Protein AF-A0ABD1Z1P7-F1 (afdb_monomer)

Structure (mmCIF, N/CA/C/O backbone):
data_AF-A0ABD1Z1P7-F1
#
_entry.id   AF-A0ABD1Z1P7-F1
#
loop_
_atom_site.group_PDB
_atom_site.id
_atom_site.type_symbol
_atom_site.label_atom_id
_atom_site.label_alt_id
_atom_site.label_comp_id
_atom_site.label_asym_id
_atom_site.label_entity_id
_atom_site.label_seq_id
_atom_site.pdbx_PDB_ins_code
_atom_site.Cartn_x
_atom_site.Cartn_y
_atom_site.Cartn_z
_atom_site.occupancy
_atom_site.B_iso_or_equiv
_atom_site.auth_seq_id
_atom_site.auth_comp_id
_atom_site.auth_asym_id
_atom_site.auth_atom_id
_atom_site.pdbx_PDB_model_num
ATOM 1 N N . MET A 1 1 ? -37.392 -36.586 5.592 1.00 34.38 1 MET A N 1
ATOM 2 C CA . MET A 1 1 ? -36.082 -36.485 4.920 1.00 34.38 1 MET A CA 1
ATOM 3 C C . MET A 1 1 ? -35.236 -35.581 5.791 1.00 34.38 1 MET A C 1
ATOM 5 O O . MET A 1 1 ? -35.333 -34.369 5.685 1.00 34.38 1 MET A O 1
ATOM 9 N N . GLU A 1 2 ? -34.549 -36.188 6.752 1.00 28.53 2 GLU A N 1
ATOM 10 C CA . GLU A 1 2 ? -33.635 -35.514 7.675 1.00 28.53 2 GLU A CA 1
ATOM 11 C C . GLU A 1 2 ? -32.259 -35.456 7.009 1.00 28.53 2 GLU A C 1
ATOM 13 O O . GLU A 1 2 ? -31.746 -36.479 6.557 1.00 28.53 2 GLU A O 1
ATOM 18 N N . GLY A 1 3 ? -31.704 -34.253 6.879 1.00 27.84 3 GLY A N 1
ATOM 19 C CA . GLY A 1 3 ? -30.375 -34.019 6.327 1.00 27.84 3 GLY A CA 1
ATOM 20 C C . GLY A 1 3 ? -29.449 -33.522 7.423 1.00 27.84 3 GLY A C 1
ATOM 21 O O . GLY A 1 3 ? -29.435 -32.337 7.735 1.00 27.84 3 GLY A O 1
ATOM 22 N N . THR A 1 4 ? -28.692 -34.439 8.012 1.00 28.31 4 THR A N 1
ATOM 23 C CA . THR A 1 4 ? -27.637 -34.153 8.984 1.00 28.31 4 THR A CA 1
ATOM 24 C C . THR A 1 4 ? -26.417 -33.609 8.240 1.00 28.31 4 THR A C 1
ATOM 26 O O . THR A 1 4 ? -25.745 -34.350 7.525 1.00 28.31 4 THR A O 1
ATOM 29 N N . VAL A 1 5 ? -26.111 -32.322 8.402 1.00 31.20 5 VAL A N 1
ATOM 30 C CA . VAL A 1 5 ? -24.827 -31.732 7.994 1.00 31.20 5 VAL A CA 1
ATOM 31 C C . VAL A 1 5 ? -24.231 -31.062 9.222 1.00 31.20 5 VAL A C 1
ATOM 33 O O . VAL A 1 5 ? -24.786 -30.098 9.732 1.00 31.20 5 VAL A O 1
ATOM 36 N N . GLY A 1 6 ? -23.114 -31.594 9.715 1.00 32.94 6 GLY A N 1
ATOM 37 C CA . GLY A 1 6 ? -22.366 -30.964 10.798 1.00 32.94 6 GLY A CA 1
ATOM 38 C C . GLY A 1 6 ? -21.628 -31.965 11.669 1.00 32.94 6 GLY A C 1
ATOM 39 O O . GLY A 1 6 ? -22.157 -32.389 12.687 1.00 32.94 6 GLY A O 1
ATOM 40 N N . THR A 1 7 ? -20.414 -32.349 11.264 1.00 30.72 7 THR A N 1
ATOM 41 C CA . THR A 1 7 ? -19.289 -32.678 12.169 1.00 30.72 7 THR A CA 1
ATOM 42 C C . THR A 1 7 ? -18.072 -33.095 11.349 1.00 30.72 7 THR A C 1
ATOM 44 O O . THR A 1 7 ? -17.829 -34.270 11.083 1.00 30.72 7 THR A O 1
ATOM 47 N N . LYS A 1 8 ? -17.267 -32.114 10.938 1.00 31.41 8 LYS A N 1
ATOM 48 C CA . LYS A 1 8 ? -15.864 -32.353 10.588 1.00 31.41 8 LYS A CA 1
ATOM 49 C C . LYS A 1 8 ? -15.100 -31.038 10.660 1.00 31.41 8 LYS A C 1
ATOM 51 O O . LYS A 1 8 ? -15.053 -30.321 9.679 1.00 31.41 8 LYS A O 1
ATOM 56 N N . CYS A 1 9 ? -14.586 -30.724 11.848 1.00 27.42 9 CYS A N 1
ATOM 57 C CA . CYS A 1 9 ? -13.416 -29.865 12.073 1.00 27.42 9 CYS A CA 1
ATOM 58 C C . CYS A 1 9 ? -13.122 -29.801 13.580 1.00 27.42 9 CYS A C 1
ATOM 60 O O . CYS A 1 9 ? -13.353 -28.793 14.232 1.00 27.42 9 CYS A O 1
ATOM 62 N N . ILE A 1 10 ? -12.629 -3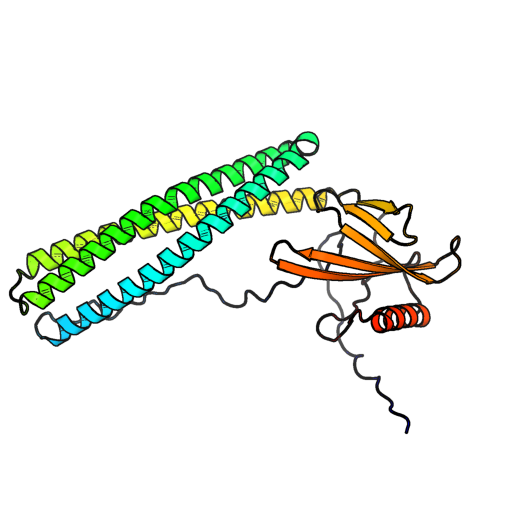0.905 14.151 1.00 31.58 10 ILE A N 1
ATOM 63 C CA . ILE A 1 10 ? -11.878 -30.878 15.414 1.00 31.58 10 ILE A CA 1
ATOM 64 C C . ILE A 1 10 ? -10.710 -31.845 15.250 1.00 31.58 10 ILE A C 1
ATOM 66 O O . ILE A 1 10 ? -10.850 -33.040 15.484 1.00 31.58 10 ILE A O 1
ATOM 70 N N . SER A 1 11 ? -9.565 -31.327 14.816 1.00 26.39 11 SER A N 1
ATOM 71 C CA . SER A 1 11 ? -8.255 -31.839 15.221 1.00 26.39 11 SER A CA 1
ATOM 72 C C . SER A 1 11 ? -7.160 -30.939 14.663 1.00 26.39 11 SER A C 1
ATOM 74 O O . SER A 1 11 ? -7.136 -30.705 13.460 1.00 26.39 11 SER A O 1
ATOM 76 N N . GLN A 1 12 ? -6.213 -30.595 15.538 1.00 26.89 12 GLN A N 1
ATOM 77 C CA . GLN A 1 12 ? -4.923 -29.935 15.295 1.00 26.89 12 GLN A CA 1
ATOM 78 C C . GLN A 1 12 ? -4.934 -28.405 15.408 1.00 26.89 12 GLN A C 1
ATOM 80 O O . GLN A 1 12 ? -5.363 -27.704 14.505 1.00 26.89 12 GLN A O 1
ATOM 85 N N . ILE A 1 13 ? -4.396 -27.893 16.522 1.00 28.52 13 ILE A N 1
ATOM 86 C CA . ILE A 1 13 ? -3.081 -27.224 16.587 1.00 28.52 13 ILE A CA 1
ATOM 87 C C . ILE A 1 13 ? -2.746 -26.973 18.070 1.00 28.52 13 ILE A C 1
ATOM 89 O O . ILE A 1 13 ? -3.550 -26.428 18.822 1.00 28.52 13 ILE A O 1
ATOM 93 N N . GLY A 1 14 ? -1.558 -27.416 18.492 1.00 26.42 14 GLY A N 1
ATOM 94 C CA . GLY A 1 14 ? -0.987 -27.193 19.819 1.00 26.42 14 GLY A CA 1
ATOM 95 C C . GLY A 1 14 ? 0.329 -26.405 19.750 1.00 26.42 14 GLY A C 1
ATOM 96 O O . GLY A 1 14 ? 1.186 -26.719 18.934 1.00 26.42 14 GLY A O 1
ATOM 97 N N . GLN A 1 15 ? 0.421 -25.397 20.626 1.00 26.44 15 GLN A N 1
ATOM 98 C CA . GLN A 1 15 ? 1.566 -24.793 21.347 1.00 26.44 15 GLN A CA 1
ATOM 99 C C . GLN A 1 15 ? 2.970 -24.643 20.701 1.00 26.44 15 GLN A C 1
ATOM 101 O O . GLN A 1 15 ? 3.694 -25.626 20.562 1.00 26.44 15 GLN A O 1
ATOM 106 N N . ARG A 1 16 ? 3.450 -23.384 20.579 1.00 29.03 16 ARG A N 1
ATOM 107 C CA . ARG A 1 16 ? 4.568 -22.775 21.366 1.00 29.03 16 ARG A CA 1
ATOM 108 C C . ARG A 1 16 ? 4.766 -21.268 21.058 1.00 29.03 16 ARG A C 1
ATOM 110 O O . ARG A 1 16 ? 4.503 -20.842 19.941 1.00 29.03 16 ARG A O 1
ATOM 117 N N . ALA A 1 17 ? 5.188 -20.521 22.090 1.00 28.34 17 ALA A N 1
ATOM 118 C CA . ALA A 1 17 ? 5.423 -19.065 22.193 1.00 28.34 17 ALA A CA 1
ATOM 119 C C . ALA A 1 17 ? 6.755 -18.625 21.522 1.00 28.34 17 ALA A C 1
ATOM 121 O O . ALA A 1 17 ? 7.565 -19.496 21.212 1.00 28.34 17 ALA A O 1
ATOM 122 N N . ASP A 1 18 ? 6.978 -17.356 21.144 1.00 26.39 18 ASP A N 1
ATOM 123 C CA . ASP A 1 18 ? 7.294 -16.210 22.024 1.00 26.39 18 ASP A CA 1
ATOM 124 C C . ASP A 1 18 ? 6.921 -14.821 21.423 1.00 26.39 18 ASP A C 1
ATOM 126 O O . ASP A 1 18 ? 6.760 -14.680 20.214 1.00 26.39 18 ASP A O 1
ATOM 130 N N . GLU A 1 19 ? 6.891 -13.806 22.306 1.00 25.97 19 GLU A N 1
ATOM 131 C CA . GLU A 1 19 ? 6.896 -12.334 22.099 1.00 25.97 19 GLU A CA 1
ATOM 132 C C . GLU A 1 19 ? 5.568 -11.545 21.920 1.00 25.97 19 GLU A C 1
ATOM 134 O O . GLU A 1 19 ? 4.544 -12.025 21.452 1.00 25.97 19 GLU A O 1
ATOM 139 N N . TYR A 1 20 ? 5.598 -10.307 22.436 1.00 31.58 20 TYR A N 1
ATOM 140 C CA . TYR A 1 20 ? 4.498 -9.482 22.969 1.00 31.58 20 TYR A CA 1
ATOM 141 C C . TYR A 1 20 ? 3.646 -8.712 21.935 1.00 31.58 20 TYR A C 1
ATOM 143 O O . TYR A 1 20 ? 4.209 -8.119 21.017 1.00 31.58 20 TYR A O 1
ATOM 151 N N . SER A 1 21 ? 2.335 -8.533 22.195 1.00 23.86 21 SER A N 1
ATOM 152 C CA . SER A 1 21 ? 1.566 -7.265 22.041 1.00 23.86 21 SER A CA 1
ATOM 153 C C . SER A 1 21 ? 0.070 -7.443 22.356 1.00 23.86 21 SER A C 1
ATOM 155 O O . SER A 1 21 ? -0.494 -8.515 22.162 1.00 23.86 21 SER A O 1
ATOM 157 N N . ILE A 1 22 ? -0.600 -6.379 22.816 1.00 28.02 22 ILE A N 1
ATOM 158 C CA . ILE A 1 22 ? -2.071 -6.311 22.870 1.00 28.02 22 ILE A CA 1
ATOM 159 C C . ILE A 1 22 ? -2.581 -6.361 21.423 1.00 28.02 22 ILE A C 1
ATOM 161 O O . ILE A 1 22 ? -2.318 -5.445 20.643 1.00 28.02 22 ILE A O 1
ATOM 165 N N . HIS A 1 23 ? -3.269 -7.437 21.041 1.00 23.45 23 HIS A N 1
ATOM 166 C CA . HIS A 1 23 ? -3.759 -7.624 19.677 1.00 23.45 23 HIS A CA 1
ATOM 167 C C . HIS A 1 23 ? -5.257 -7.338 19.574 1.00 23.45 23 HIS A C 1
ATOM 169 O O . HIS A 1 23 ? -6.097 -8.121 20.011 1.00 23.45 23 HIS A O 1
ATOM 175 N N . TRP A 1 24 ? -5.578 -6.222 18.920 1.00 27.66 24 TRP A N 1
ATOM 176 C CA . TRP A 1 24 ? -6.797 -6.113 18.131 1.00 27.66 24 TRP A CA 1
ATOM 177 C C . TRP A 1 24 ? -6.643 -7.056 16.940 1.00 27.66 24 TRP A C 1
ATOM 179 O O . TRP A 1 24 ? -5.755 -6.858 16.112 1.00 27.66 24 TRP A O 1
ATOM 189 N N . MET A 1 25 ? -7.468 -8.098 16.861 1.00 21.52 25 MET A N 1
ATOM 190 C CA . MET A 1 25 ? -7.515 -8.946 15.675 1.00 21.52 25 MET A CA 1
ATOM 191 C C . MET A 1 25 ? -8.633 -8.422 14.773 1.00 21.52 25 MET A C 1
ATOM 193 O O . MET A 1 25 ? -9.812 -8.687 14.996 1.00 21.52 25 MET A O 1
ATOM 197 N N . SER A 1 26 ? -8.237 -7.607 13.797 1.00 27.70 26 SER A N 1
ATOM 198 C CA . SER A 1 26 ? -9.016 -7.326 12.593 1.00 27.70 26 SER A CA 1
ATOM 199 C C . SER A 1 26 ? -8.499 -8.264 11.511 1.00 27.70 26 SER A C 1
ATOM 201 O O . SER A 1 26 ? -7.302 -8.260 11.219 1.00 27.70 26 SER A O 1
ATOM 203 N N . MET A 1 27 ? -9.374 -9.089 10.941 1.00 20.73 27 MET A N 1
ATOM 204 C CA . MET A 1 27 ? -9.089 -9.766 9.681 1.00 20.73 27 MET A CA 1
ATOM 205 C C . MET A 1 27 ? -9.509 -8.817 8.567 1.00 20.73 27 MET A C 1
ATOM 207 O O . MET A 1 27 ? -10.692 -8.572 8.393 1.00 20.73 27 MET A O 1
ATOM 211 N N . SER A 1 28 ? -8.537 -8.297 7.824 1.00 26.12 28 SER A N 1
ATOM 212 C CA . SER A 1 28 ? -8.781 -7.607 6.559 1.00 26.12 28 SER A CA 1
ATOM 213 C C . SER A 1 28 ? -8.037 -8.373 5.468 1.00 26.12 28 SER A C 1
ATOM 215 O O . SER A 1 28 ? -6.855 -8.695 5.614 1.00 26.12 28 SER A O 1
ATOM 217 N N . PHE A 1 29 ? -8.730 -8.698 4.379 1.00 23.44 29 PHE A N 1
ATOM 218 C CA . PHE A 1 29 ? -8.153 -9.420 3.249 1.00 23.44 29 PHE A CA 1
ATOM 219 C C . PHE A 1 29 ? -7.233 -8.516 2.418 1.00 23.44 29 PHE A C 1
ATOM 221 O O . PHE A 1 29 ? -7.677 -7.566 1.774 1.00 23.44 29 PHE A O 1
ATOM 228 N N . THR A 1 30 ? -5.960 -8.889 2.309 1.00 27.61 30 THR A N 1
ATOM 229 C CA . THR A 1 30 ? -5.107 -8.538 1.167 1.00 27.61 30 THR A CA 1
ATOM 230 C C . THR A 1 30 ? -4.531 -9.814 0.559 1.00 27.61 30 THR A C 1
ATOM 232 O O . THR A 1 30 ? -4.019 -10.691 1.251 1.00 27.61 30 THR A O 1
ATOM 235 N N . ARG A 1 31 ? -4.669 -9.935 -0.769 1.00 26.67 31 ARG A N 1
ATOM 236 C CA . ARG A 1 31 ? -4.181 -11.064 -1.580 1.00 26.67 31 ARG A CA 1
ATOM 237 C C . ARG A 1 31 ? -2.697 -11.369 -1.306 1.00 26.67 31 ARG A C 1
ATOM 239 O O . ARG A 1 31 ? -1.927 -10.442 -1.058 1.00 26.67 31 ARG A O 1
ATOM 246 N N . PRO A 1 32 ? -2.256 -12.632 -1.448 1.00 26.41 32 PRO A N 1
ATOM 247 C CA . PRO A 1 32 ? -0.877 -13.014 -1.172 1.00 26.41 32 PRO A CA 1
ATOM 248 C C . PRO A 1 32 ? 0.100 -12.360 -2.162 1.00 26.41 32 PRO A C 1
ATOM 250 O O . PRO A 1 32 ? 0.113 -12.688 -3.350 1.00 26.41 32 PRO A O 1
ATOM 253 N N . LEU A 1 33 ? 0.989 -11.499 -1.653 1.00 31.36 33 LEU A N 1
ATOM 254 C CA . LEU A 1 33 ? 2.263 -11.164 -2.297 1.00 31.36 33 LEU A CA 1
ATOM 255 C C . LEU A 1 33 ? 3.222 -12.349 -2.132 1.00 31.36 33 LEU A C 1
ATOM 257 O O . LEU A 1 33 ? 4.150 -12.347 -1.330 1.00 31.36 33 LEU A O 1
ATOM 261 N N . GLY A 1 34 ? 2.937 -13.407 -2.883 1.00 32.44 34 GLY A N 1
ATOM 262 C CA . GLY A 1 34 ? 3.733 -14.622 -2.953 1.00 32.44 34 GLY A CA 1
ATOM 263 C C . GLY A 1 34 ? 4.394 -14.764 -4.315 1.00 32.44 34 GLY A C 1
ATOM 264 O O . GLY A 1 34 ? 4.029 -15.658 -5.068 1.00 32.44 34 GLY A O 1
ATOM 265 N N . LYS A 1 35 ? 5.344 -13.879 -4.634 1.00 29.72 35 LYS A N 1
ATOM 266 C CA . LYS A 1 35 ? 6.454 -14.096 -5.578 1.00 29.72 35 LYS A CA 1
ATOM 267 C C . LYS A 1 35 ? 7.428 -12.927 -5.434 1.00 29.72 35 LYS A C 1
ATOM 269 O O . LYS A 1 35 ? 7.009 -11.779 -5.370 1.00 29.72 35 LYS A O 1
ATOM 274 N N . LYS A 1 36 ? 8.728 -13.225 -5.367 1.00 33.09 36 LYS A N 1
ATOM 275 C CA . LYS A 1 36 ? 9.794 -12.225 -5.495 1.00 33.09 36 LYS A CA 1
ATOM 276 C C . LYS A 1 36 ? 9.745 -11.644 -6.912 1.00 33.09 36 LYS A C 1
ATOM 278 O O . LYS A 1 36 ? 10.446 -12.123 -7.796 1.00 33.09 36 LYS A O 1
ATOM 283 N N . GLU A 1 37 ? 8.892 -10.656 -7.138 1.00 36.47 37 GLU A N 1
ATOM 284 C CA . GLU A 1 37 ? 9.023 -9.739 -8.266 1.00 36.47 37 GLU A CA 1
ATOM 285 C C . GLU A 1 37 ? 9.964 -8.622 -7.825 1.00 36.47 37 GLU A C 1
ATOM 287 O O . GLU A 1 37 ? 9.695 -7.905 -6.865 1.00 36.47 37 GLU A O 1
ATOM 292 N N . GLY A 1 38 ? 11.128 -8.544 -8.463 1.00 30.11 38 GLY A N 1
ATOM 293 C CA . GLY A 1 38 ? 12.147 -7.555 -8.113 1.00 30.11 38 GLY A CA 1
ATOM 294 C C . GLY A 1 38 ? 13.514 -7.815 -8.733 1.00 30.11 38 GLY A C 1
ATOM 295 O O . GLY A 1 38 ? 14.287 -6.882 -8.895 1.00 30.11 38 GLY A O 1
ATOM 296 N N . GLU A 1 39 ? 13.807 -9.040 -9.174 1.00 26.38 39 GLU A N 1
ATOM 297 C CA . GLU A 1 39 ? 14.919 -9.267 -10.099 1.00 26.38 39 GLU A CA 1
ATOM 298 C C . GLU A 1 39 ? 14.373 -9.407 -11.518 1.00 26.38 39 GLU A C 1
ATOM 300 O O . GLU A 1 39 ? 13.996 -10.493 -11.958 1.00 26.38 39 GLU A O 1
ATOM 305 N N . ILE A 1 40 ? 14.390 -8.308 -12.276 1.00 28.84 40 ILE A N 1
ATOM 306 C CA . ILE A 1 40 ? 14.497 -8.427 -13.729 1.00 28.84 40 ILE A CA 1
ATOM 307 C C . ILE A 1 40 ? 15.928 -8.900 -14.001 1.00 28.84 40 ILE A C 1
ATOM 309 O O . ILE A 1 40 ? 16.837 -8.100 -14.222 1.00 28.84 40 ILE A O 1
ATOM 313 N N . LYS A 1 41 ? 16.155 -10.216 -13.967 1.00 26.88 41 LYS A N 1
ATOM 314 C CA . LYS A 1 41 ? 17.363 -10.792 -14.559 1.00 26.88 41 LYS A CA 1
ATOM 315 C C . LYS A 1 41 ? 17.244 -10.675 -16.070 1.00 26.88 41 LYS A C 1
ATOM 317 O O . LYS A 1 41 ? 16.748 -11.572 -16.745 1.00 26.88 41 LYS A O 1
ATOM 322 N N . VAL A 1 42 ? 17.721 -9.556 -16.604 1.00 31.28 42 VAL A N 1
ATOM 323 C CA . VAL A 1 42 ? 18.099 -9.473 -18.013 1.00 31.28 42 VAL A CA 1
ATOM 324 C C . VAL A 1 42 ? 19.410 -10.251 -18.162 1.00 31.28 42 VAL A C 1
ATOM 326 O O . VAL A 1 42 ? 20.492 -9.672 -18.203 1.00 31.28 42 VAL A O 1
ATOM 329 N N . GLU A 1 43 ? 19.345 -11.584 -18.193 1.00 29.16 43 GLU A N 1
ATOM 330 C CA . GLU A 1 43 ? 20.478 -12.383 -18.668 1.00 29.16 43 GLU A CA 1
ATOM 331 C C . GLU A 1 43 ? 20.573 -12.226 -20.188 1.00 29.16 43 GLU A C 1
ATOM 333 O O . GLU A 1 43 ? 20.110 -13.059 -20.959 1.00 29.16 43 GLU A O 1
ATOM 338 N N . ASN A 1 44 ? 21.188 -11.132 -20.637 1.00 35.50 44 ASN A N 1
ATOM 339 C CA . ASN A 1 44 ? 21.562 -10.951 -22.035 1.00 35.50 44 ASN A CA 1
ATOM 340 C C . ASN A 1 44 ? 22.911 -11.648 -22.296 1.00 35.50 44 ASN A C 1
ATOM 342 O O . ASN A 1 44 ? 23.921 -10.999 -22.566 1.00 35.50 44 ASN A O 1
ATOM 346 N N . ARG A 1 45 ? 22.962 -12.979 -22.125 1.00 31.86 45 ARG A N 1
ATOM 347 C CA . ARG A 1 45 ? 24.189 -13.769 -22.367 1.00 31.86 45 ARG A CA 1
ATOM 348 C C . ARG A 1 45 ? 24.516 -13.942 -23.853 1.00 31.86 45 ARG A C 1
ATOM 350 O O . ARG A 1 45 ? 25.665 -14.232 -24.177 1.00 31.86 45 ARG A O 1
ATOM 357 N N . ASP A 1 46 ? 23.563 -13.693 -24.747 1.00 39.41 46 ASP A N 1
ATOM 358 C CA . ASP A 1 46 ? 23.737 -13.953 -26.181 1.00 39.41 46 ASP A CA 1
ATOM 359 C C . ASP A 1 46 ? 24.315 -12.765 -26.966 1.00 39.41 46 ASP A C 1
ATO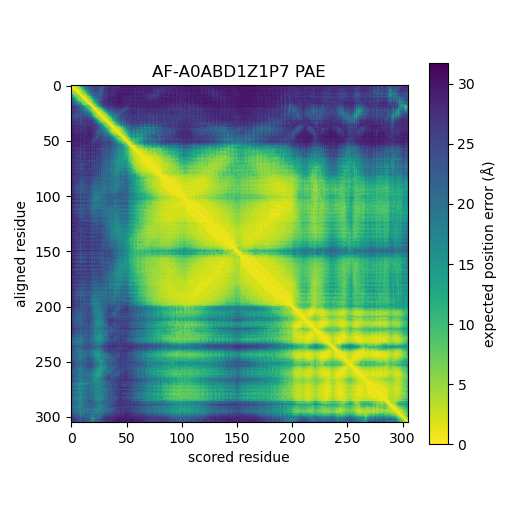M 361 O O . ASP A 1 46 ? 24.658 -12.897 -28.141 1.00 39.41 46 ASP A O 1
ATOM 365 N N . PHE A 1 47 ? 24.493 -11.602 -26.329 1.00 41.44 47 PHE A N 1
ATOM 366 C CA . PHE A 1 47 ? 24.906 -10.384 -27.033 1.00 41.44 47 PHE A CA 1
ATOM 367 C C . PHE A 1 47 ? 26.392 -10.346 -27.435 1.00 41.44 47 PHE A C 1
ATOM 369 O O . PHE A 1 47 ? 26.775 -9.540 -28.279 1.00 41.44 47 PHE A O 1
ATOM 376 N N . LEU A 1 48 ? 27.248 -11.197 -26.856 1.00 41.53 48 LEU A N 1
ATOM 377 C CA . LEU A 1 48 ? 28.708 -11.053 -26.985 1.00 41.53 48 LEU A CA 1
ATOM 378 C C . LEU A 1 48 ? 29.408 -12.099 -27.868 1.00 41.53 48 LEU A C 1
ATOM 380 O O . LEU A 1 48 ? 30.622 -12.009 -28.039 1.00 41.53 48 LEU A O 1
ATOM 384 N N . SER A 1 49 ? 28.696 -13.060 -28.472 1.00 40.84 49 SER A N 1
ATOM 385 C CA . SER A 1 49 ? 29.331 -14.106 -29.302 1.00 40.84 49 SER A CA 1
ATOM 386 C C . SER A 1 49 ? 28.970 -14.079 -30.795 1.00 40.84 49 SER A C 1
ATOM 388 O O . SER A 1 49 ? 29.581 -14.805 -31.585 1.00 40.84 49 SER A O 1
ATOM 390 N N . ALA A 1 50 ? 28.045 -13.217 -31.231 1.00 38.59 50 ALA A N 1
ATOM 391 C CA . ALA A 1 50 ? 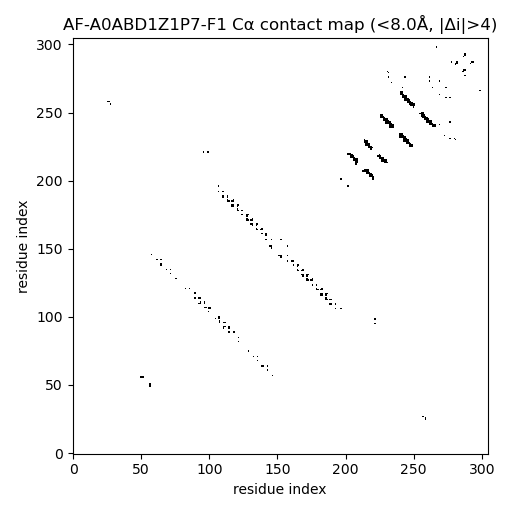27.687 -13.108 -32.643 1.00 38.59 50 ALA A CA 1
ATOM 392 C C . ALA A 1 50 ? 28.796 -12.391 -33.438 1.00 38.59 50 ALA A C 1
ATOM 394 O O . ALA A 1 50 ? 28.886 -11.163 -33.461 1.00 38.59 50 ALA A O 1
ATOM 395 N N . ARG A 1 51 ? 29.649 -13.170 -34.118 1.00 38.09 51 ARG A N 1
ATOM 396 C CA . ARG A 1 51 ? 30.602 -12.659 -35.116 1.00 38.09 51 ARG A CA 1
ATOM 397 C C . ARG A 1 51 ? 29.867 -11.784 -36.139 1.00 38.09 51 ARG A C 1
ATOM 399 O O . ARG A 1 51 ? 29.021 -12.260 -36.894 1.00 38.09 51 ARG A O 1
ATOM 406 N N . VAL A 1 52 ? 30.237 -10.507 -36.161 1.00 44.25 52 VAL A N 1
ATOM 407 C CA . VAL A 1 52 ? 29.790 -9.474 -37.102 1.00 44.25 52 VAL A CA 1
ATOM 408 C C . VAL A 1 52 ? 30.078 -9.941 -38.532 1.00 44.25 52 VAL A C 1
ATOM 410 O O . VAL A 1 52 ? 31.236 -10.001 -38.936 1.00 44.25 52 VAL A O 1
ATOM 413 N N . GLY A 1 53 ? 29.049 -10.296 -39.309 1.00 41.22 53 GLY A N 1
ATOM 414 C CA . GLY A 1 53 ? 29.283 -10.680 -40.707 1.00 41.22 53 GLY A CA 1
ATOM 415 C C . GLY A 1 53 ? 28.112 -11.191 -41.544 1.00 41.22 53 GLY A C 1
ATOM 416 O O . GLY A 1 53 ? 28.274 -11.287 -42.755 1.00 41.22 53 GLY A O 1
ATOM 417 N N . THR A 1 54 ? 26.939 -11.501 -40.984 1.00 45.62 54 THR A N 1
ATOM 418 C CA . THR A 1 54 ? 25.823 -12.061 -41.775 1.00 45.62 54 THR A CA 1
ATOM 419 C C . THR A 1 54 ? 24.488 -11.391 -41.460 1.00 45.62 54 THR A C 1
ATOM 421 O O . THR A 1 54 ? 24.290 -10.848 -40.381 1.00 45.62 54 THR A O 1
ATOM 424 N N . ILE A 1 55 ? 23.545 -11.442 -42.405 1.00 50.53 55 ILE A N 1
ATOM 425 C CA . ILE A 1 55 ? 22.161 -10.935 -42.281 1.00 50.53 55 ILE A CA 1
ATOM 426 C C . ILE A 1 55 ? 21.484 -11.413 -40.973 1.00 50.53 55 ILE A C 1
ATOM 428 O O . ILE A 1 55 ? 20.691 -10.684 -40.378 1.00 50.53 55 ILE A O 1
ATOM 432 N N . ALA A 1 56 ? 21.875 -12.586 -40.462 1.00 51.28 56 ALA A N 1
ATOM 433 C CA . ALA A 1 56 ? 21.432 -13.124 -39.177 1.00 51.28 56 ALA A CA 1
ATOM 434 C C . ALA A 1 56 ? 21.775 -12.229 -37.966 1.00 51.28 56 ALA A C 1
ATOM 436 O O . ALA A 1 56 ? 20.960 -12.117 -37.052 1.00 51.28 56 ALA A O 1
ATOM 437 N N . SER A 1 57 ? 22.923 -11.535 -37.957 1.00 54.84 57 SER A N 1
ATOM 438 C CA . SER A 1 57 ? 23.273 -10.621 -36.857 1.00 54.84 57 SER A CA 1
ATOM 439 C C . SER A 1 57 ? 22.415 -9.353 -36.865 1.00 54.84 57 SER A C 1
ATOM 441 O O . SER A 1 57 ? 22.090 -8.830 -35.806 1.00 54.84 57 SER A O 1
ATOM 443 N N . VAL A 1 58 ? 21.988 -8.882 -38.042 1.00 54.19 58 VAL A N 1
ATOM 444 C CA . VAL A 1 58 ? 21.085 -7.721 -38.161 1.00 54.19 58 VAL A CA 1
ATOM 445 C C . VAL A 1 58 ? 19.675 -8.078 -37.680 1.00 54.19 58 VAL A C 1
ATOM 447 O O . VAL A 1 58 ? 19.066 -7.311 -36.938 1.00 54.19 58 VAL A O 1
ATOM 450 N N . ALA A 1 59 ? 19.182 -9.271 -38.030 1.00 57.78 59 ALA A N 1
ATOM 451 C CA . ALA A 1 59 ? 17.898 -9.770 -37.538 1.00 57.78 59 ALA A CA 1
ATOM 452 C C . ALA A 1 59 ? 17.889 -9.947 -36.006 1.00 57.78 59 ALA A C 1
ATOM 454 O O . ALA A 1 59 ? 16.922 -9.554 -35.353 1.00 57.78 59 ALA A O 1
ATOM 455 N N . GLY A 1 60 ? 18.979 -10.466 -35.423 1.00 60.38 60 GLY A N 1
ATOM 456 C CA . GLY A 1 60 ? 19.126 -10.606 -33.969 1.00 60.38 60 GLY A CA 1
ATOM 457 C C . GLY A 1 60 ? 19.140 -9.266 -33.224 1.00 60.38 60 GLY A C 1
ATOM 458 O O . GLY A 1 60 ? 18.454 -9.112 -32.210 1.00 60.38 60 GLY A O 1
ATOM 459 N N . ILE A 1 61 ? 19.860 -8.271 -33.755 1.00 62.22 61 ILE A N 1
ATOM 460 C CA . ILE A 1 61 ? 19.878 -6.906 -33.206 1.00 62.22 61 ILE A CA 1
ATOM 461 C C . ILE A 1 61 ? 18.477 -6.290 -33.272 1.00 62.22 61 ILE A C 1
ATOM 463 O O . ILE A 1 61 ? 17.976 -5.816 -32.256 1.00 62.22 61 ILE A O 1
ATOM 467 N N . SER A 1 62 ? 17.805 -6.374 -34.425 1.00 64.75 62 SER A N 1
ATOM 468 C CA . SER A 1 62 ? 16.458 -5.820 -34.610 1.00 64.75 62 SER A CA 1
ATOM 469 C C . SER A 1 62 ? 15.422 -6.448 -33.665 1.00 64.75 62 SER A C 1
ATOM 471 O O . SER A 1 62 ? 14.644 -5.728 -33.034 1.00 64.75 62 SER A O 1
ATOM 473 N N . GLY A 1 63 ? 15.451 -7.776 -33.488 1.00 68.69 63 GLY A N 1
ATOM 474 C CA . GLY A 1 63 ? 14.572 -8.478 -32.545 1.00 68.69 63 GLY A CA 1
ATOM 475 C C . GLY A 1 63 ? 14.809 -8.064 -31.089 1.00 68.69 63 GLY A C 1
ATOM 476 O O . GLY A 1 63 ? 13.860 -7.799 -30.348 1.00 68.69 63 GLY A O 1
ATOM 477 N N . SER A 1 64 ? 16.076 -7.927 -30.696 1.00 65.50 64 SER A N 1
ATOM 478 C CA . SER A 1 64 ? 16.458 -7.501 -29.344 1.00 65.50 64 SER A CA 1
ATOM 479 C C . SER A 1 64 ? 16.054 -6.049 -29.079 1.00 65.50 64 SER A C 1
ATOM 481 O O . SER A 1 64 ? 15.467 -5.744 -28.040 1.00 65.50 64 SER A O 1
ATOM 483 N N . SER A 1 65 ? 16.287 -5.155 -30.046 1.00 65.31 65 SER A N 1
ATOM 484 C CA . SER A 1 65 ? 15.837 -3.764 -29.983 1.00 65.31 65 SER A CA 1
ATOM 485 C C . SER A 1 65 ? 14.318 -3.676 -29.845 1.00 65.31 65 SER A C 1
ATOM 487 O O . SER A 1 65 ? 13.837 -2.931 -28.995 1.00 65.31 65 SER A O 1
ATOM 489 N N . PHE A 1 66 ? 13.552 -4.467 -30.604 1.00 70.50 66 PHE A N 1
ATOM 490 C CA . PHE A 1 66 ? 12.093 -4.504 -30.480 1.00 70.50 66 PHE A CA 1
ATOM 491 C C . PHE A 1 66 ? 11.641 -4.916 -29.072 1.00 70.50 66 PHE A C 1
ATOM 493 O O . PHE A 1 66 ? 10.783 -4.249 -28.491 1.00 70.50 66 PHE A O 1
ATOM 500 N N . SER A 1 67 ? 12.251 -5.955 -28.492 1.00 67.69 67 SER A N 1
ATOM 501 C CA . SER A 1 67 ? 11.927 -6.404 -27.132 1.00 67.69 67 SER A CA 1
ATOM 502 C C . SER A 1 67 ? 12.198 -5.321 -26.085 1.00 67.69 67 SER A C 1
ATOM 504 O O . SER A 1 67 ? 11.340 -5.058 -25.246 1.00 67.69 67 SER A O 1
ATOM 506 N N . VAL A 1 68 ? 13.355 -4.651 -26.152 1.00 71.75 68 VAL A N 1
ATOM 507 C CA . VAL A 1 68 ? 13.697 -3.541 -25.240 1.00 71.75 68 VAL A CA 1
ATOM 508 C C . VAL A 1 68 ? 12.660 -2.421 -25.333 1.00 71.75 68 VAL A C 1
ATOM 510 O O . VAL A 1 68 ? 12.240 -1.871 -24.318 1.00 71.75 68 VAL A O 1
ATOM 513 N N . CYS A 1 69 ? 12.195 -2.117 -26.544 1.00 71.88 69 CYS A N 1
ATOM 514 C CA . CYS A 1 69 ? 11.215 -1.061 -26.770 1.00 71.88 69 CYS A CA 1
ATOM 515 C C . CYS A 1 69 ? 9.828 -1.404 -26.213 1.00 71.88 69 CYS A C 1
ATOM 517 O O . CYS A 1 69 ? 9.154 -0.524 -25.679 1.00 71.88 69 CYS A O 1
ATOM 519 N N . GLN A 1 70 ? 9.398 -2.664 -26.318 1.00 74.00 70 GLN A N 1
ATOM 520 C CA . GLN A 1 70 ? 8.134 -3.108 -25.724 1.00 74.00 70 GLN A CA 1
ATOM 521 C C . GLN A 1 70 ? 8.199 -3.081 -24.197 1.00 74.00 70 GLN A C 1
ATOM 523 O O . GLN A 1 70 ? 7.300 -2.529 -23.563 1.00 74.00 70 GLN A O 1
ATOM 528 N N . SER A 1 71 ? 9.289 -3.578 -23.607 1.00 72.38 71 SER A N 1
ATOM 529 C CA . SER A 1 71 ? 9.498 -3.500 -22.158 1.00 72.38 71 SER A CA 1
ATOM 530 C C . SER A 1 71 ? 9.506 -2.051 -21.669 1.00 72.38 71 SER A C 1
ATOM 532 O O . SER A 1 71 ? 8.835 -1.735 -20.690 1.00 72.38 71 SER A O 1
ATOM 534 N N . ALA A 1 72 ? 10.179 -1.144 -22.386 1.00 73.12 72 ALA A N 1
ATOM 535 C CA . ALA A 1 72 ? 10.188 0.279 -22.053 1.00 73.12 72 ALA A CA 1
ATOM 536 C C . ALA A 1 72 ? 8.777 0.893 -22.076 1.00 73.12 72 ALA A C 1
ATOM 538 O O . ALA A 1 72 ? 8.419 1.627 -21.161 1.00 73.12 72 ALA A O 1
ATOM 539 N N . ARG A 1 73 ? 7.939 0.551 -23.067 1.00 72.81 73 ARG A N 1
ATOM 540 C CA . ARG A 1 73 ? 6.539 1.016 -23.125 1.00 72.81 73 ARG A CA 1
ATOM 541 C C . ARG A 1 73 ? 5.715 0.551 -21.929 1.00 72.81 73 ARG A C 1
ATOM 543 O O . ARG A 1 73 ? 4.955 1.347 -21.379 1.00 72.81 73 ARG A O 1
ATOM 550 N N . VAL A 1 74 ? 5.862 -0.713 -21.529 1.00 73.00 74 VAL A N 1
ATOM 551 C CA . VAL A 1 74 ? 5.169 -1.258 -20.351 1.00 73.00 74 VAL A CA 1
ATOM 552 C C . VAL A 1 74 ? 5.598 -0.508 -19.092 1.00 73.00 74 VAL A C 1
ATOM 554 O O . VAL A 1 74 ? 4.736 -0.054 -18.343 1.00 73.00 74 VAL A O 1
ATOM 557 N N . VAL A 1 75 ? 6.904 -0.294 -18.906 1.00 73.94 75 VAL A N 1
ATOM 558 C CA . VAL A 1 75 ? 7.442 0.468 -17.769 1.00 73.94 75 VAL A CA 1
ATOM 559 C C . VAL A 1 75 ? 6.899 1.899 -17.760 1.00 73.94 75 VAL A C 1
ATOM 561 O O . VAL A 1 75 ? 6.377 2.337 -16.740 1.00 73.94 75 VAL A O 1
ATOM 564 N N . CYS A 1 76 ? 6.923 2.614 -18.890 1.00 74.00 76 CYS A N 1
ATOM 565 C CA . CYS A 1 76 ? 6.366 3.969 -18.976 1.00 74.00 76 CYS A CA 1
ATOM 566 C C . CYS A 1 76 ? 4.873 4.012 -18.612 1.00 74.00 76 CYS A C 1
ATOM 568 O O . CYS A 1 76 ? 4.444 4.894 -17.873 1.00 74.00 76 CYS A O 1
ATOM 570 N N . SER A 1 77 ? 4.074 3.048 -19.086 1.00 76.00 77 SER A N 1
ATOM 571 C CA . SER A 1 77 ? 2.652 2.972 -18.732 1.00 76.00 77 SER A CA 1
ATOM 572 C C . SER A 1 77 ? 2.437 2.698 -17.243 1.00 76.00 77 SER A C 1
ATOM 574 O O . SER A 1 77 ? 1.525 3.268 -16.647 1.00 76.00 77 SER A O 1
ATOM 576 N N . GLN A 1 78 ? 3.249 1.825 -16.643 1.00 74.94 78 GLN A N 1
ATOM 577 C CA . GLN A 1 78 ? 3.172 1.519 -15.215 1.00 74.94 78 GLN A CA 1
ATOM 578 C C . GLN A 1 78 ? 3.561 2.725 -14.360 1.00 74.94 78 GLN A C 1
ATOM 580 O O . GLN A 1 78 ? 2.889 2.999 -13.370 1.00 74.94 78 GLN A O 1
ATOM 585 N N . VAL A 1 79 ? 4.586 3.479 -14.761 1.00 76.25 79 VAL A N 1
ATOM 586 C CA . VAL A 1 79 ? 5.004 4.699 -14.057 1.00 76.25 79 VAL A CA 1
ATOM 587 C C . VAL A 1 79 ? 3.922 5.771 -14.147 1.00 76.25 79 VAL A C 1
ATOM 589 O O . VAL A 1 79 ? 3.582 6.351 -13.121 1.00 76.25 79 VAL A O 1
ATOM 592 N N . ASN A 1 80 ? 3.320 5.994 -15.319 1.00 75.00 80 ASN A N 1
ATOM 593 C CA . ASN A 1 80 ? 2.249 6.986 -15.462 1.00 75.00 80 ASN A CA 1
ATOM 594 C C . ASN A 1 80 ? 1.049 6.681 -14.551 1.00 75.00 80 ASN A C 1
ATOM 596 O O . ASN A 1 80 ? 0.543 7.575 -13.879 1.00 75.00 80 ASN A O 1
ATOM 600 N N . ASN A 1 81 ? 0.629 5.414 -14.481 1.00 75.56 81 ASN A N 1
ATOM 601 C CA . ASN A 1 81 ? -0.419 4.989 -13.547 1.00 75.56 81 ASN A CA 1
ATOM 602 C C . ASN A 1 81 ? 0.050 5.071 -12.081 1.00 75.56 81 ASN A C 1
ATOM 604 O O . ASN A 1 81 ? -0.740 5.340 -11.177 1.00 75.56 81 ASN A O 1
ATOM 608 N N . GLY A 1 82 ? 1.340 4.836 -11.843 1.00 78.56 82 GLY A N 1
ATOM 609 C CA . GLY A 1 82 ? 1.970 4.945 -10.534 1.00 78.56 82 GLY A CA 1
ATOM 610 C C . GLY A 1 82 ? 2.008 6.376 -9.997 1.00 78.56 82 GLY A C 1
ATOM 611 O O . GLY A 1 82 ? 1.776 6.555 -8.806 1.00 78.56 82 GLY A O 1
ATOM 612 N N . ASP A 1 83 ? 2.240 7.392 -10.837 1.00 81.19 83 ASP A N 1
ATOM 613 C CA . ASP A 1 83 ? 2.341 8.798 -10.405 1.00 81.19 83 ASP A CA 1
ATOM 614 C C . ASP A 1 83 ? 1.037 9.296 -9.767 1.00 81.19 83 ASP A C 1
ATOM 616 O O . ASP A 1 83 ? 1.067 9.891 -8.689 1.00 81.19 83 ASP A O 1
ATOM 620 N N . SER A 1 84 ? -0.124 8.984 -10.357 1.00 80.00 84 SER A N 1
ATOM 621 C CA . SER A 1 84 ? -1.412 9.391 -9.779 1.00 80.00 84 SER A CA 1
ATOM 622 C C . SER A 1 84 ? -1.657 8.749 -8.413 1.00 80.00 84 SER A C 1
ATOM 624 O O . SER A 1 84 ? -2.048 9.436 -7.469 1.00 80.00 84 SER A O 1
ATOM 626 N N . LEU A 1 85 ? -1.374 7.447 -8.288 1.00 78.88 85 LEU A N 1
ATOM 627 C CA . LEU A 1 85 ? -1.512 6.714 -7.026 1.00 78.88 85 LEU A CA 1
ATOM 628 C C . LEU A 1 85 ? -0.522 7.221 -5.973 1.00 78.88 85 LEU A C 1
ATOM 630 O O . LEU A 1 85 ? -0.867 7.344 -4.798 1.00 78.88 85 LEU A O 1
ATOM 634 N N . LEU A 1 86 ? 0.698 7.554 -6.391 1.00 83.94 86 LEU A N 1
ATOM 635 C CA . LEU A 1 86 ? 1.736 8.083 -5.520 1.00 83.94 86 LEU A CA 1
ATOM 636 C C . LEU A 1 86 ? 1.362 9.466 -4.981 1.00 83.94 86 LEU A C 1
ATOM 638 O O . LEU A 1 86 ? 1.461 9.694 -3.777 1.00 83.94 86 LEU A O 1
ATOM 642 N N . ARG A 1 87 ? 0.864 10.367 -5.835 1.00 87.25 87 ARG A N 1
ATOM 643 C CA . ARG A 1 87 ? 0.372 11.693 -5.422 1.00 87.25 87 ARG A CA 1
ATOM 644 C C . ARG A 1 87 ? -0.822 11.593 -4.482 1.00 87.25 87 ARG A C 1
ATOM 646 O O . ARG A 1 87 ? -0.882 12.319 -3.488 1.00 87.25 87 ARG A O 1
ATOM 653 N N . GLU A 1 88 ? -1.750 10.680 -4.758 1.00 87.56 88 GLU A N 1
ATOM 654 C CA . GLU A 1 88 ? -2.868 10.403 -3.856 1.00 87.56 88 GLU A CA 1
ATOM 655 C C . GLU A 1 88 ? -2.368 9.890 -2.495 1.00 87.56 88 GLU A C 1
ATOM 657 O O . GLU A 1 88 ? -2.800 10.378 -1.448 1.00 87.56 88 GLU A O 1
ATOM 662 N N . GLY A 1 89 ? -1.410 8.958 -2.500 1.00 82.81 89 GLY A N 1
ATOM 663 C CA . GLY A 1 89 ? -0.759 8.436 -1.301 1.00 82.81 89 GLY A CA 1
ATOM 664 C C . GLY A 1 89 ? -0.084 9.532 -0.476 1.00 82.81 89 GLY A C 1
ATOM 665 O O . GLY A 1 89 ? -0.372 9.666 0.712 1.00 82.81 89 GLY A O 1
ATOM 666 N N . ILE A 1 90 ? 0.739 10.376 -1.106 1.00 88.81 90 ILE A N 1
ATOM 667 C CA . ILE A 1 90 ? 1.399 11.525 -0.463 1.00 88.81 90 ILE A CA 1
ATOM 668 C C . ILE A 1 90 ? 0.356 12.478 0.142 1.00 88.81 90 ILE A C 1
ATOM 670 O O . ILE A 1 90 ? 0.489 12.889 1.294 1.00 88.81 90 ILE A O 1
ATOM 674 N N . SER A 1 91 ? -0.731 12.779 -0.578 1.00 90.06 91 SER A N 1
ATOM 675 C CA . SER A 1 91 ? -1.823 13.614 -0.054 1.00 90.06 91 SER A CA 1
ATOM 676 C C . SER A 1 91 ? -2.457 13.019 1.209 1.00 90.06 91 SER A C 1
ATOM 678 O O . SER A 1 91 ? -2.712 13.740 2.178 1.00 90.06 91 SER A O 1
ATOM 680 N N . LYS A 1 92 ? -2.682 11.698 1.239 1.00 88.12 92 LYS A N 1
ATOM 681 C CA . LYS A 1 92 ? -3.199 10.997 2.426 1.00 88.12 92 LYS A CA 1
ATOM 682 C C . LYS A 1 92 ? -2.213 11.060 3.597 1.00 88.12 92 LYS A C 1
ATOM 684 O O . LYS A 1 92 ? -2.646 11.315 4.719 1.00 88.12 92 LYS A O 1
ATOM 689 N N . VAL A 1 93 ? -0.913 10.905 3.342 1.00 88.31 93 VAL A N 1
ATOM 690 C CA . VAL A 1 93 ? 0.143 11.025 4.364 1.00 88.31 93 VAL A CA 1
ATOM 691 C C . VAL A 1 93 ? 0.170 12.434 4.970 1.00 88.31 93 VAL A C 1
ATOM 693 O O . VAL A 1 93 ? 0.195 12.575 6.192 1.00 88.31 93 VAL A O 1
ATOM 696 N N . TRP A 1 94 ? 0.062 13.486 4.153 1.00 90.50 94 TRP A N 1
ATOM 697 C CA . TRP A 1 94 ? -0.017 14.864 4.654 1.00 90.50 94 TRP A CA 1
ATOM 698 C C . TRP A 1 94 ? -1.288 15.138 5.465 1.00 90.50 94 TRP A C 1
ATOM 700 O O . TRP A 1 94 ? -1.227 15.797 6.503 1.00 90.50 94 TRP A O 1
ATOM 710 N N . LYS A 1 95 ? -2.441 14.600 5.046 1.00 89.25 95 LYS A N 1
ATOM 711 C CA . LYS A 1 95 ? -3.681 14.685 5.839 1.00 89.25 95 LYS A CA 1
ATOM 712 C C . LYS A 1 95 ? -3.536 13.989 7.192 1.00 89.25 95 LYS A C 1
ATOM 714 O O . LYS A 1 95 ? -3.997 14.526 8.195 1.00 89.25 95 LYS A O 1
ATOM 719 N N . LEU A 1 96 ? -2.898 12.817 7.226 1.00 86.12 96 LEU A N 1
ATOM 720 C CA . LEU A 1 96 ? -2.614 12.097 8.468 1.00 86.12 96 LEU A CA 1
ATOM 721 C C . LEU A 1 96 ? -1.715 12.924 9.389 1.00 86.12 96 LEU A C 1
ATOM 723 O O . LEU A 1 96 ? -2.045 13.069 10.562 1.00 86.12 96 LEU A O 1
ATOM 727 N N . LYS A 1 97 ? -0.641 13.521 8.850 1.00 92.81 97 LYS A N 1
ATOM 728 C CA . LYS A 1 97 ? 0.237 14.432 9.596 1.00 92.81 97 LYS A CA 1
ATOM 729 C C . LYS A 1 97 ? -0.575 15.522 10.301 1.00 92.81 97 LYS A C 1
ATOM 731 O O . LYS A 1 97 ? -0.452 15.672 11.510 1.00 92.81 97 LYS A O 1
ATOM 736 N N . GLY A 1 98 ? -1.438 16.225 9.564 1.00 90.00 98 GLY A N 1
ATOM 737 C CA . GLY A 1 98 ? -2.258 17.303 10.124 1.00 90.00 98 GLY A CA 1
ATOM 738 C C . GLY A 1 98 ? -3.208 16.843 11.234 1.00 90.00 98 GLY A C 1
ATOM 739 O O . GLY A 1 98 ? -3.449 17.590 12.171 1.00 90.00 98 GLY A O 1
ATOM 740 N N . LYS A 1 99 ? -3.710 15.601 11.179 1.00 88.06 99 LYS A N 1
ATOM 741 C CA . LYS A 1 99 ? -4.554 15.039 12.248 1.00 88.06 99 LYS A CA 1
ATOM 742 C C . LYS A 1 99 ? -3.787 14.728 13.533 1.00 88.06 99 LYS A C 1
ATOM 744 O O . LYS A 1 99 ? -4.393 14.733 14.598 1.00 88.06 99 LYS A O 1
ATOM 749 N N . ILE A 1 100 ? -2.499 14.399 13.434 1.00 88.19 100 ILE A N 1
ATOM 750 C CA . ILE A 1 100 ? -1.698 13.987 14.595 1.00 88.19 100 ILE A CA 1
ATOM 751 C C . ILE A 1 100 ? -0.832 15.099 15.170 1.00 88.19 100 ILE A C 1
ATOM 753 O O . ILE A 1 100 ? -0.324 14.931 16.271 1.00 88.19 100 ILE A O 1
ATOM 757 N N . GLU A 1 101 ? -0.638 16.203 14.448 1.00 94.38 101 GLU A N 1
ATOM 758 C CA . GLU A 1 101 ? 0.345 17.244 14.777 1.00 94.38 101 GLU A CA 1
ATOM 759 C C . GLU A 1 101 ? 0.176 17.809 16.194 1.00 94.38 101 GLU A C 1
ATOM 761 O O . GLU A 1 101 ? 1.169 17.964 16.905 1.00 94.38 101 GLU A O 1
ATOM 766 N N . ASP A 1 102 ? -1.069 17.992 16.642 1.00 89.38 102 ASP A N 1
ATOM 767 C CA . ASP A 1 102 ? -1.379 18.534 17.970 1.00 89.38 102 ASP A CA 1
ATOM 768 C C . ASP A 1 102 ? -1.094 17.545 19.113 1.00 89.38 102 ASP A C 1
ATOM 770 O O . ASP A 1 102 ? -0.734 17.950 20.217 1.00 89.38 102 ASP A O 1
ATOM 774 N N . SER A 1 103 ? -1.260 16.241 18.867 1.00 89.00 103 SER A N 1
ATOM 775 C CA . SER A 1 103 ? -1.151 15.194 19.901 1.00 89.00 103 SER A CA 1
ATOM 776 C C . SER A 1 103 ? 0.186 14.442 19.872 1.00 89.00 103 SER A C 1
ATOM 778 O O . SER A 1 103 ? 0.622 13.899 20.886 1.00 89.00 103 SER A O 1
ATOM 780 N N . TYR A 1 104 ? 0.850 14.414 18.716 1.00 90.81 104 TYR A N 1
ATOM 781 C CA . TYR A 1 104 ? 2.024 13.590 18.423 1.00 90.81 104 TYR A CA 1
ATOM 782 C C . TYR A 1 104 ? 3.016 14.361 17.536 1.00 90.81 104 TYR A C 1
ATOM 784 O O . TYR A 1 104 ? 3.335 13.955 16.417 1.00 90.81 104 TYR A O 1
ATOM 792 N N . SER A 1 105 ? 3.496 15.511 18.017 1.00 92.56 105 SER A N 1
ATOM 793 C CA . SER A 1 105 ? 4.343 16.427 17.236 1.00 92.56 105 SER A CA 1
ATOM 794 C C . SER A 1 105 ? 5.662 15.802 16.752 1.00 92.56 105 SER A C 1
ATOM 796 O O . SER A 1 105 ? 6.107 16.088 15.637 1.00 92.56 105 SER A O 1
ATOM 798 N N . SER A 1 106 ? 6.270 14.903 17.538 1.00 93.25 106 SER A N 1
ATOM 799 C CA . SER A 1 106 ? 7.458 14.140 17.129 1.00 93.25 106 SER A CA 1
ATOM 800 C C . SER A 1 106 ? 7.173 13.232 15.936 1.00 93.25 106 SER A C 1
ATOM 802 O O . SER A 1 106 ? 7.877 13.289 14.928 1.00 93.25 106 SER A O 1
ATOM 804 N N . GLU A 1 107 ? 6.111 12.435 16.017 1.00 93.31 107 GLU A N 1
ATOM 805 C CA . GLU A 1 107 ? 5.670 11.531 14.961 1.00 93.31 107 GLU A CA 1
ATOM 806 C C . GLU A 1 107 ? 5.241 12.316 13.715 1.00 93.31 107 GLU A C 1
ATOM 808 O O . GLU A 1 107 ? 5.605 11.947 12.600 1.00 93.31 107 GLU A O 1
ATOM 813 N N . ALA A 1 108 ? 4.558 13.451 13.888 1.00 93.56 108 ALA A N 1
ATOM 814 C CA . ALA A 1 108 ? 4.187 14.354 12.800 1.00 93.56 108 ALA A CA 1
ATOM 815 C C . ALA A 1 108 ? 5.414 14.888 12.040 1.00 93.56 108 ALA A C 1
ATOM 817 O O . ALA A 1 108 ? 5.405 14.950 10.808 1.00 93.56 108 ALA A O 1
ATOM 818 N N . SER A 1 109 ? 6.494 15.225 12.751 1.00 95.19 109 SER A N 1
ATOM 819 C CA . SER A 1 109 ? 7.765 15.640 12.145 1.00 95.19 109 SER A CA 1
ATOM 820 C C . SER A 1 109 ? 8.427 14.504 11.351 1.00 95.19 109 SER A C 1
ATOM 822 O O . SER A 1 109 ? 8.890 14.709 10.222 1.00 95.19 109 SER A O 1
ATOM 824 N N . SER A 1 110 ? 8.404 13.276 11.881 1.00 94.81 110 SER A N 1
ATOM 825 C CA . SER A 1 110 ? 8.891 12.092 11.162 1.00 94.81 110 SER A CA 1
ATOM 826 C C . SER A 1 110 ? 8.069 11.804 9.901 1.00 94.81 110 SER A C 1
ATOM 828 O O . SER A 1 110 ? 8.655 11.562 8.845 1.00 94.81 110 SER A O 1
ATOM 830 N N . ILE A 1 111 ? 6.735 11.914 9.971 1.00 93.56 111 ILE A N 1
ATOM 831 C CA . ILE A 1 111 ? 5.853 11.789 8.800 1.00 93.56 111 ILE A CA 1
ATOM 832 C C . ILE A 1 111 ? 6.187 12.852 7.757 1.00 93.56 111 ILE A C 1
ATOM 834 O O . ILE A 1 111 ? 6.344 12.516 6.587 1.00 93.56 111 ILE A O 1
ATOM 838 N N . SER A 1 112 ? 6.333 14.116 8.165 1.00 95.25 112 SER A N 1
ATOM 839 C CA . SER A 1 112 ? 6.694 15.211 7.258 1.00 95.25 112 SER A CA 1
ATOM 840 C C . SER A 1 112 ? 8.018 14.935 6.548 1.00 95.25 112 SER A C 1
ATOM 842 O O . SER A 1 112 ? 8.129 15.128 5.342 1.00 95.25 112 SER A O 1
ATOM 844 N N . THR A 1 113 ? 9.018 14.454 7.288 1.00 96.56 113 THR A N 1
ATOM 845 C CA . THR A 1 113 ? 10.335 14.121 6.734 1.00 96.56 113 THR A CA 1
ATOM 846 C C . THR A 1 113 ? 10.235 13.001 5.700 1.00 96.56 113 THR A C 1
ATOM 848 O O . THR A 1 113 ? 10.780 13.117 4.601 1.00 96.56 113 THR A O 1
ATOM 851 N N . ALA A 1 114 ? 9.522 11.923 6.028 1.00 94.31 114 ALA A N 1
ATOM 852 C CA . ALA A 1 114 ? 9.335 10.796 5.124 1.00 94.31 114 ALA A CA 1
ATOM 853 C C . ALA A 1 114 ? 8.524 11.185 3.877 1.00 94.31 114 ALA A C 1
ATOM 855 O O . ALA A 1 114 ? 8.924 10.856 2.762 1.00 94.31 114 ALA A O 1
ATOM 856 N N . ALA A 1 115 ? 7.438 11.946 4.041 1.00 93.44 115 ALA A N 1
ATOM 857 C CA . ALA A 1 115 ? 6.624 12.448 2.937 1.00 93.44 115 ALA A CA 1
ATOM 858 C C . ALA A 1 115 ? 7.450 13.308 1.969 1.00 93.44 115 ALA A C 1
ATOM 860 O O . ALA A 1 115 ? 7.412 13.063 0.764 1.00 93.44 115 ALA A O 1
ATOM 861 N N . SER A 1 116 ? 8.270 14.232 2.483 1.00 95.25 116 SER A N 1
ATOM 862 C CA . SER A 1 116 ? 9.160 15.055 1.655 1.00 95.25 116 SER A CA 1
ATOM 863 C C . SER A 1 116 ? 10.212 14.230 0.904 1.00 95.25 116 SER A C 1
ATOM 865 O O . SER A 1 116 ? 10.496 14.527 -0.255 1.00 95.25 116 SER A O 1
ATOM 867 N N . LYS A 1 117 ? 10.779 13.176 1.517 1.00 95.75 117 LYS A N 1
ATOM 868 C CA . LYS A 1 117 ? 11.696 12.250 0.820 1.00 95.75 117 LYS A CA 1
ATOM 869 C C . LYS A 1 117 ? 10.993 11.541 -0.341 1.00 95.75 117 LYS A C 1
ATOM 871 O O . LYS A 1 117 ? 11.551 11.478 -1.435 1.00 95.75 117 LYS A O 1
ATOM 876 N N . ILE A 1 118 ? 9.780 11.029 -0.108 1.00 91.69 118 ILE A N 1
ATOM 877 C CA . ILE A 1 118 ? 8.979 10.348 -1.135 1.00 91.69 118 ILE A CA 1
ATOM 878 C C . ILE A 1 118 ? 8.652 11.317 -2.272 1.00 91.69 118 ILE A C 1
ATOM 880 O O . ILE A 1 118 ? 8.850 10.974 -3.432 1.00 91.69 118 ILE A O 1
ATOM 884 N N . GLU A 1 119 ? 8.198 12.528 -1.953 1.00 93.81 119 GLU A N 1
ATOM 885 C CA . GLU A 1 119 ? 7.849 13.547 -2.944 1.00 93.81 119 GLU A CA 1
ATOM 886 C C . GLU A 1 119 ? 9.060 13.992 -3.773 1.00 93.81 119 GLU A C 1
ATOM 888 O O . GLU A 1 119 ? 8.977 14.066 -4.999 1.00 93.81 119 GLU A O 1
ATOM 893 N N . SER A 1 120 ? 10.210 14.224 -3.133 1.00 95.25 120 SER A N 1
ATOM 894 C CA . SER A 1 120 ? 11.451 14.567 -3.836 1.00 95.25 120 SER A CA 1
ATOM 895 C C . SER A 1 120 ? 11.877 13.450 -4.789 1.00 95.25 120 SER A C 1
ATOM 897 O O . SER A 1 120 ? 12.148 13.708 -5.960 1.00 95.25 120 SER A O 1
ATOM 899 N N . ALA A 1 121 ? 11.887 12.200 -4.318 1.00 93.25 121 ALA A N 1
ATOM 900 C CA . ALA A 1 121 ? 12.252 11.054 -5.142 1.00 93.25 121 ALA A CA 1
ATOM 901 C C . ALA A 1 121 ? 11.260 10.826 -6.297 1.00 93.25 121 ALA A C 1
ATOM 903 O O . ALA A 1 121 ? 11.680 10.545 -7.417 1.00 93.25 121 ALA A O 1
ATOM 904 N N . ALA A 1 122 ? 9.960 11.018 -6.059 1.00 90.44 122 ALA A N 1
ATOM 905 C CA . ALA A 1 122 ? 8.924 10.953 -7.087 1.00 90.44 122 ALA A CA 1
ATOM 906 C C . ALA A 1 122 ? 9.154 11.986 -8.200 1.00 90.44 122 ALA A C 1
ATOM 908 O O . ALA A 1 122 ? 9.144 11.649 -9.385 1.00 90.44 122 ALA A O 1
ATOM 909 N N . ASN A 1 123 ? 9.416 13.237 -7.813 1.00 91.69 123 ASN A N 1
ATOM 910 C CA . ASN A 1 123 ? 9.658 14.336 -8.746 1.00 91.69 123 ASN A CA 1
ATOM 911 C C . ASN A 1 123 ? 10.942 14.137 -9.569 1.00 91.69 123 ASN A C 1
ATOM 913 O O . ASN A 1 123 ? 11.046 14.659 -10.677 1.00 91.69 123 ASN A O 1
ATOM 917 N N . GLU A 1 124 ? 11.900 13.354 -9.071 1.00 93.19 124 GLU A N 1
ATOM 918 C CA . GLU A 1 124 ? 13.096 12.973 -9.820 1.00 93.19 124 GLU A CA 1
ATOM 919 C C . GLU A 1 124 ? 12.864 11.857 -10.848 1.00 93.19 124 GLU A C 1
ATOM 921 O O . GLU A 1 124 ? 13.579 11.804 -11.849 1.00 93.19 124 GLU A O 1
ATOM 926 N N . ILE A 1 125 ? 11.906 10.952 -10.627 1.00 88.62 125 ILE A N 1
ATOM 927 C CA . ILE A 1 125 ? 11.697 9.781 -11.496 1.00 88.62 125 ILE A CA 1
ATOM 928 C C . ILE A 1 125 ? 11.191 10.198 -12.880 1.00 88.62 125 ILE A C 1
ATOM 930 O O . ILE A 1 125 ? 11.717 9.727 -13.888 1.00 88.62 125 ILE A O 1
ATOM 934 N N . SER A 1 126 ? 10.213 11.104 -12.939 1.00 87.38 126 SER A N 1
ATOM 935 C CA . SER A 1 126 ? 9.590 11.545 -14.197 1.00 87.38 126 SER A CA 1
ATOM 936 C C . SER A 1 126 ? 10.602 12.057 -15.246 1.00 87.38 126 SER A C 1
ATOM 938 O O . SER A 1 126 ? 10.713 11.440 -16.310 1.00 87.38 126 SER A O 1
ATOM 940 N N . PRO A 1 127 ? 11.452 13.069 -14.962 1.00 91.50 127 PRO A N 1
ATOM 941 C CA . PRO A 1 127 ? 12.419 13.560 -15.949 1.00 91.50 127 PRO A CA 1
ATOM 942 C C . PRO A 1 127 ? 13.482 12.517 -16.334 1.00 91.50 127 PRO A C 1
ATOM 944 O O . PRO A 1 127 ? 13.994 12.532 -17.456 1.00 91.50 127 PRO A O 1
ATOM 947 N N . LYS A 1 128 ? 13.830 11.589 -15.430 1.00 90.25 128 LYS A N 1
ATOM 948 C CA . LYS A 1 128 ? 14.771 10.495 -15.732 1.00 90.25 128 LYS A CA 1
ATOM 949 C C . LYS A 1 128 ? 14.165 9.496 -16.719 1.00 90.25 128 LYS A C 1
ATOM 951 O O . LYS A 1 128 ? 14.858 9.022 -17.620 1.00 90.25 128 LYS A O 1
ATOM 956 N N . LEU A 1 129 ? 12.871 9.209 -16.590 1.00 86.75 129 LEU A N 1
ATOM 957 C CA . LEU A 1 129 ? 12.148 8.348 -17.522 1.00 86.75 129 LEU A CA 1
ATOM 958 C C . LEU A 1 129 ? 11.943 9.005 -18.886 1.00 86.75 129 LEU A C 1
ATOM 960 O O . LEU A 1 129 ? 12.090 8.319 -19.897 1.00 86.75 129 LEU A O 1
ATOM 964 N N . ASP A 1 130 ? 11.708 10.316 -18.939 1.00 87.69 130 ASP A N 1
ATOM 965 C CA . ASP A 1 130 ? 11.667 11.061 -20.204 1.00 87.69 130 ASP A CA 1
ATOM 966 C C . ASP A 1 130 ? 13.009 10.978 -20.948 1.00 87.69 130 ASP A C 1
ATOM 968 O O . ASP A 1 130 ? 13.061 10.693 -22.150 1.00 87.69 130 ASP A O 1
ATOM 972 N N . ASN A 1 131 ? 14.122 11.150 -20.227 1.00 90.69 131 ASN A N 1
ATOM 973 C CA . ASN A 1 131 ? 15.459 10.977 -20.795 1.00 90.69 131 ASN A CA 1
ATOM 974 C C . ASN A 1 131 ? 15.697 9.538 -21.266 1.00 90.69 131 ASN A C 1
ATOM 976 O O . ASN A 1 131 ? 16.221 9.326 -22.360 1.00 90.69 131 ASN A O 1
ATOM 980 N N . LEU A 1 132 ? 15.285 8.542 -20.478 1.00 86.75 132 LEU A N 1
ATOM 981 C CA . LEU A 1 132 ? 15.372 7.138 -20.872 1.00 86.75 132 LEU A CA 1
ATOM 982 C C . LEU A 1 132 ? 14.580 6.869 -22.161 1.00 86.75 132 LEU A C 1
ATOM 984 O O . LEU A 1 132 ? 15.110 6.258 -23.090 1.00 86.75 132 LEU A O 1
ATOM 988 N N . ALA A 1 133 ? 13.349 7.378 -22.261 1.00 84.88 133 ALA A N 1
ATOM 989 C CA . ALA A 1 133 ? 12.513 7.256 -23.451 1.00 84.88 133 ALA A CA 1
ATOM 990 C C . ALA A 1 133 ? 13.159 7.916 -24.681 1.00 84.88 133 ALA A C 1
ATOM 992 O O . ALA A 1 133 ? 13.113 7.359 -25.784 1.00 84.88 133 ALA A O 1
ATOM 993 N N . LYS A 1 134 ? 13.825 9.064 -24.498 1.00 91.00 134 LYS A N 1
ATOM 994 C CA . LYS A 1 134 ? 14.607 9.729 -25.549 1.00 91.00 134 LYS A CA 1
ATOM 995 C C . LYS A 1 134 ? 15.754 8.846 -26.048 1.00 91.00 134 LYS A C 1
ATOM 997 O O . LYS A 1 134 ? 15.870 8.660 -27.260 1.00 91.00 134 LYS A O 1
ATOM 1002 N N . TYR A 1 135 ? 16.553 8.261 -25.154 1.00 89.19 135 TYR A N 1
ATOM 1003 C CA . TYR A 1 135 ? 17.666 7.382 -25.543 1.00 89.19 135 TYR A CA 1
ATOM 1004 C C . TYR A 1 135 ? 17.180 6.108 -26.243 1.00 89.19 135 TYR A C 1
ATOM 1006 O O . TYR A 1 135 ? 17.740 5.708 -27.264 1.00 89.19 135 TYR A O 1
ATOM 1014 N N . VAL A 1 136 ? 16.085 5.507 -25.767 1.00 83.94 136 VAL A N 1
ATOM 1015 C CA . VAL A 1 136 ? 15.452 4.357 -26.435 1.00 83.94 136 VAL A CA 1
ATOM 1016 C C . VAL A 1 136 ? 14.975 4.735 -27.841 1.00 83.94 136 VAL A C 1
ATOM 1018 O O . VAL A 1 136 ? 15.225 3.997 -28.795 1.00 83.94 136 VAL A O 1
ATOM 1021 N N . SER A 1 137 ? 14.357 5.906 -28.003 1.00 87.62 137 SER A N 1
ATOM 1022 C CA . SER A 1 137 ? 13.907 6.403 -29.312 1.00 87.62 137 SER A CA 1
ATOM 1023 C C . SER A 1 137 ? 15.082 6.647 -30.268 1.00 87.62 137 SER A C 1
ATOM 1025 O O . SER A 1 137 ? 15.007 6.318 -31.450 1.00 87.62 137 SER A O 1
ATOM 1027 N N . GLN A 1 138 ? 16.206 7.162 -29.766 1.00 89.44 138 GLN A N 1
ATOM 1028 C CA . GLN A 1 138 ? 17.427 7.347 -30.556 1.00 89.44 138 GLN A CA 1
ATOM 1029 C C . GLN A 1 138 ? 18.016 6.008 -31.029 1.00 89.44 138 GLN A C 1
ATOM 1031 O O . GLN A 1 138 ? 18.398 5.885 -32.195 1.00 89.44 138 GLN A O 1
ATOM 1036 N N . ILE A 1 139 ? 18.010 4.978 -30.176 1.00 84.25 139 ILE A N 1
ATOM 1037 C CA . ILE A 1 139 ? 18.422 3.614 -30.549 1.00 84.25 139 ILE A CA 1
ATOM 1038 C C . ILE A 1 139 ? 17.503 3.039 -31.642 1.00 84.25 139 ILE A C 1
ATOM 1040 O O . ILE A 1 139 ? 17.989 2.429 -32.596 1.00 84.25 139 ILE A O 1
ATOM 1044 N N . GLN A 1 140 ? 16.187 3.270 -31.562 1.00 85.31 140 GLN A N 1
ATOM 1045 C CA . GLN A 1 140 ? 15.242 2.846 -32.605 1.00 85.31 140 GLN A CA 1
ATOM 1046 C C . GLN A 1 140 ? 15.527 3.506 -33.959 1.00 85.31 140 GLN A C 1
ATOM 1048 O O . GLN A 1 140 ? 15.498 2.831 -34.990 1.00 85.31 140 GLN A O 1
ATOM 1053 N N . VAL A 1 141 ? 15.824 4.810 -33.966 1.00 88.81 141 VAL A N 1
ATOM 1054 C CA . VAL A 1 141 ? 16.184 5.540 -35.192 1.00 88.81 141 VAL A CA 1
ATOM 1055 C C . VAL A 1 141 ? 17.449 4.950 -35.813 1.00 88.81 141 VAL A C 1
ATOM 1057 O O . VAL A 1 141 ? 17.459 4.673 -37.012 1.00 88.81 141 VAL A O 1
ATOM 1060 N N . ALA A 1 142 ? 18.481 4.675 -35.010 1.00 85.00 142 ALA A N 1
ATOM 1061 C CA . ALA A 1 142 ? 19.703 4.035 -35.493 1.00 85.00 142 ALA A CA 1
ATOM 1062 C C . ALA A 1 142 ? 19.432 2.653 -36.115 1.00 85.00 142 ALA A C 1
ATOM 1064 O O . ALA A 1 142 ? 19.938 2.357 -37.197 1.00 85.00 142 ALA A O 1
ATOM 1065 N N . ASN A 1 143 ? 18.575 1.836 -35.490 1.00 81.38 143 ASN A N 1
ATOM 1066 C CA . ASN A 1 143 ? 18.172 0.537 -36.038 1.00 81.38 143 ASN A CA 1
ATOM 1067 C C . ASN A 1 143 ? 17.460 0.678 -37.400 1.00 81.38 143 ASN A C 1
ATOM 1069 O O . ASN A 1 143 ? 17.740 -0.072 -38.335 1.00 81.38 143 ASN A O 1
ATOM 1073 N N . SER A 1 144 ? 16.588 1.682 -37.543 1.00 85.38 144 SER A N 1
ATOM 1074 C CA . SER A 1 144 ? 15.917 1.986 -38.815 1.00 85.38 144 SER A CA 1
ATOM 1075 C C . SER A 1 144 ? 16.916 2.365 -39.917 1.00 85.38 144 SER A C 1
ATOM 1077 O O . SER A 1 144 ? 16.835 1.841 -41.026 1.00 85.38 144 SER A O 1
ATOM 1079 N N . VAL A 1 145 ? 17.918 3.196 -39.605 1.00 83.81 145 VAL A N 1
ATOM 1080 C CA . VAL A 1 145 ? 18.975 3.589 -40.559 1.00 83.81 145 VAL A CA 1
ATOM 1081 C C . VAL A 1 145 ? 19.786 2.379 -41.036 1.00 83.81 145 VAL A C 1
ATOM 1083 O O . VAL A 1 145 ? 20.057 2.244 -42.231 1.00 83.81 145 VAL A O 1
ATOM 1086 N N . VAL A 1 146 ? 20.140 1.456 -40.137 1.00 80.38 146 VAL A N 1
ATOM 1087 C CA . VAL A 1 146 ? 20.843 0.214 -40.516 1.00 80.38 146 VAL A CA 1
ATOM 1088 C C . VAL A 1 146 ? 19.984 -0.640 -41.442 1.00 80.38 146 VAL A C 1
ATOM 1090 O O . VAL A 1 146 ? 20.488 -1.158 -42.439 1.00 80.38 146 VAL A O 1
ATOM 1093 N N . SER A 1 147 ? 18.687 -0.751 -41.143 1.00 80.31 147 SER A N 1
ATOM 1094 C CA . SER A 1 147 ? 17.752 -1.524 -41.958 1.00 80.31 147 SER A CA 1
ATOM 1095 C C . SER A 1 147 ? 17.531 -0.917 -43.347 1.00 80.31 147 SER A C 1
ATOM 1097 O O . SER A 1 147 ? 17.383 -1.669 -44.302 1.00 80.31 147 SER A O 1
ATOM 1099 N N . GLN A 1 148 ? 17.495 0.413 -43.474 1.00 84.00 148 GLN A N 1
ATOM 1100 C CA . GLN A 1 148 ? 17.247 1.101 -44.751 1.00 84.00 148 GLN A CA 1
ATOM 1101 C C . GLN A 1 148 ? 18.467 1.144 -45.671 1.00 84.00 148 GLN A C 1
ATOM 1103 O O . GLN A 1 148 ? 18.331 1.310 -46.879 1.00 84.00 148 GLN A O 1
ATOM 1108 N N . THR A 1 149 ? 19.669 1.021 -45.114 1.00 81.81 149 THR A N 1
ATOM 1109 C CA . THR A 1 149 ? 20.912 1.119 -45.888 1.00 81.81 149 THR A CA 1
ATOM 1110 C C . THR A 1 149 ? 21.386 -0.224 -46.440 1.00 81.81 149 THR A C 1
ATOM 1112 O O . THR A 1 149 ? 22.506 -0.294 -46.936 1.00 81.81 149 THR A O 1
ATOM 1115 N N . ASP A 1 150 ? 20.595 -1.301 -46.351 1.00 77.19 150 ASP A N 1
ATOM 1116 C CA . ASP A 1 150 ? 21.023 -2.679 -46.656 1.00 77.19 150 ASP A CA 1
ATOM 1117 C C . ASP A 1 150 ? 22.351 -3.052 -45.958 1.00 77.19 150 ASP A C 1
ATOM 1119 O O . ASP A 1 150 ? 23.189 -3.781 -46.492 1.00 77.19 150 ASP A O 1
ATOM 1123 N N . GLY A 1 151 ? 22.602 -2.486 -44.770 1.00 69.25 151 GLY A N 1
ATOM 1124 C CA . GLY A 1 151 ? 23.864 -2.656 -44.047 1.00 69.25 151 GLY A CA 1
ATOM 1125 C C . GLY A 1 151 ? 25.077 -1.924 -44.645 1.00 69.25 151 GLY A C 1
ATOM 1126 O O . GLY A 1 151 ? 26.204 -2.218 -44.236 1.00 69.25 151 GLY A O 1
ATOM 1127 N N . LYS A 1 152 ? 24.866 -0.990 -45.586 1.00 77.88 152 LYS A N 1
ATOM 1128 C CA . LYS A 1 152 ? 25.893 -0.094 -46.157 1.00 77.88 152 LYS A CA 1
ATOM 1129 C C . LYS A 1 152 ? 26.181 1.140 -45.299 1.00 77.88 152 LYS A C 1
ATOM 1131 O O . LYS A 1 152 ? 27.132 1.853 -45.607 1.00 77.88 152 LYS A O 1
ATOM 1136 N N . ALA A 1 153 ? 25.383 1.419 -44.262 1.00 77.25 153 ALA A N 1
ATOM 1137 C CA . ALA A 1 153 ? 25.731 2.443 -43.278 1.00 77.25 153 ALA A CA 1
ATOM 1138 C C . ALA A 1 153 ? 27.116 2.159 -42.678 1.00 77.25 153 ALA A C 1
ATOM 1140 O O . ALA A 1 153 ? 27.501 0.996 -42.520 1.00 77.25 153 ALA A O 1
ATOM 1141 N N . ASP A 1 154 ? 27.844 3.219 -42.318 1.00 84.38 154 ASP A N 1
ATOM 1142 C CA . ASP A 1 154 ? 29.093 3.091 -41.572 1.00 84.38 154 ASP A CA 1
ATOM 1143 C C . ASP A 1 154 ? 28.814 2.383 -40.241 1.00 84.38 154 ASP A C 1
ATOM 1145 O O . ASP A 1 154 ? 28.287 2.957 -39.283 1.00 84.38 154 ASP A O 1
ATOM 1149 N N . LYS A 1 155 ? 29.151 1.092 -40.207 1.00 80.19 155 LYS A N 1
ATOM 1150 C CA . LYS A 1 155 ? 28.910 0.217 -39.062 1.00 80.19 155 LYS A CA 1
ATOM 1151 C C . LYS A 1 155 ? 29.614 0.739 -37.815 1.00 80.19 155 LYS A C 1
ATOM 1153 O O . LYS A 1 155 ? 29.071 0.572 -36.730 1.00 80.19 155 LYS A O 1
ATOM 1158 N N . SER A 1 156 ? 30.781 1.370 -37.963 1.00 84.88 156 SER A N 1
ATOM 1159 C CA . SER A 1 156 ? 31.543 1.893 -36.829 1.00 84.88 156 SER A CA 1
ATOM 1160 C C . SER A 1 156 ? 30.800 3.053 -36.177 1.00 84.88 156 SER A C 1
ATOM 1162 O O . SER A 1 156 ? 30.548 3.017 -34.974 1.00 84.88 156 SER A O 1
ATOM 1164 N N . ALA A 1 157 ? 30.359 4.026 -36.980 1.00 87.81 157 ALA A N 1
ATOM 1165 C CA . ALA A 1 157 ? 29.629 5.192 -36.489 1.00 87.81 157 ALA A CA 1
ATOM 1166 C C . ALA A 1 157 ? 28.289 4.812 -35.836 1.00 87.81 157 ALA A C 1
ATOM 1168 O O . ALA A 1 157 ? 27.931 5.340 -34.783 1.00 87.81 157 ALA A O 1
ATOM 1169 N N . VAL A 1 158 ? 27.550 3.862 -36.424 1.00 84.62 158 VAL A N 1
ATOM 1170 C CA . VAL A 1 158 ? 26.276 3.411 -35.843 1.00 84.62 158 VAL A CA 1
ATOM 1171 C C . VAL A 1 158 ? 26.489 2.655 -34.533 1.00 84.62 158 VAL A C 1
ATOM 1173 O O . VAL A 1 158 ? 25.761 2.895 -33.570 1.00 84.62 158 VAL A O 1
ATOM 1176 N N . VAL A 1 159 ? 27.473 1.754 -34.472 1.00 83.12 159 VAL A N 1
ATOM 1177 C CA . VAL A 1 159 ? 27.775 1.002 -33.244 1.00 83.12 159 VAL A CA 1
ATOM 1178 C C . VAL A 1 159 ? 28.212 1.947 -32.126 1.00 83.12 159 VAL A C 1
ATOM 1180 O O . VAL A 1 159 ? 27.733 1.811 -31.002 1.00 83.12 159 VAL A O 1
ATOM 1183 N N . GLU A 1 160 ? 29.058 2.935 -32.421 1.00 88.50 160 GLU A N 1
ATOM 1184 C CA . GLU A 1 160 ? 29.485 3.944 -31.446 1.00 88.50 160 GLU A CA 1
ATOM 1185 C C . GLU A 1 160 ? 28.302 4.777 -30.929 1.00 88.50 160 GLU A C 1
ATOM 1187 O O . GLU A 1 160 ? 28.126 4.923 -29.716 1.00 88.50 160 GLU A O 1
ATOM 1192 N N . PHE A 1 161 ? 27.427 5.238 -31.829 1.00 88.56 161 PHE A N 1
ATOM 1193 C CA . PHE A 1 161 ? 26.210 5.963 -31.462 1.00 88.56 161 PHE A CA 1
ATOM 1194 C C . PHE A 1 161 ? 25.278 5.126 -30.574 1.00 88.56 161 PHE A C 1
ATOM 1196 O O . PHE A 1 161 ? 24.785 5.612 -29.552 1.00 88.56 161 PHE A O 1
ATOM 1203 N N . VAL A 1 162 ? 25.037 3.862 -30.931 1.00 84.62 162 VAL A N 1
ATOM 1204 C CA . VAL A 1 162 ? 24.187 2.955 -30.146 1.00 84.62 162 VAL A CA 1
ATOM 1205 C C . VAL A 1 162 ? 24.800 2.694 -28.769 1.00 84.62 162 VAL A C 1
ATOM 1207 O O . VAL A 1 162 ? 24.098 2.821 -27.768 1.00 84.62 162 VAL A O 1
ATOM 1210 N N . ASN A 1 163 ? 26.103 2.414 -28.689 1.00 85.06 163 ASN A N 1
ATOM 1211 C CA . ASN A 1 163 ? 26.797 2.182 -27.419 1.00 85.06 163 ASN A CA 1
ATOM 1212 C C . ASN A 1 163 ? 26.753 3.409 -26.499 1.00 85.06 163 ASN A C 1
ATOM 1214 O O . ASN A 1 163 ? 26.512 3.266 -25.299 1.00 85.06 163 ASN A O 1
ATOM 1218 N N . SER A 1 164 ? 26.924 4.613 -27.052 1.00 92.44 164 SER A N 1
ATOM 1219 C CA . SER A 1 164 ? 26.801 5.862 -26.295 1.00 92.44 164 SER A CA 1
ATOM 1220 C C . SER A 1 164 ? 25.401 6.017 -25.685 1.00 92.44 164 SER A C 1
ATOM 1222 O O . SER A 1 164 ? 25.268 6.238 -24.479 1.00 92.44 164 SER A O 1
ATOM 1224 N N . ASN A 1 165 ? 24.345 5.796 -26.476 1.00 87.31 165 ASN A N 1
ATOM 1225 C CA . ASN A 1 165 ? 22.963 5.866 -25.989 1.00 87.31 165 ASN A CA 1
ATOM 1226 C C . ASN A 1 165 ? 22.635 4.773 -24.963 1.00 87.31 165 ASN A C 1
ATOM 1228 O O . ASN A 1 165 ? 21.935 5.048 -23.992 1.00 87.31 165 ASN A O 1
ATOM 1232 N N . ILE A 1 166 ? 23.158 3.553 -25.132 1.00 84.75 166 ILE A N 1
ATOM 1233 C CA . ILE A 1 166 ? 23.003 2.469 -24.147 1.00 84.75 166 ILE A CA 1
ATOM 123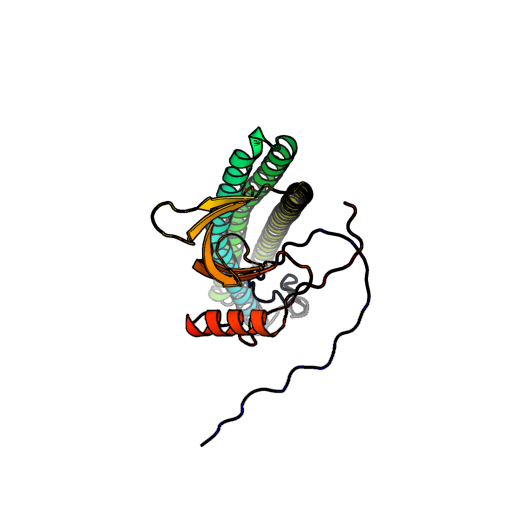4 C C . ILE A 1 166 ? 23.653 2.854 -22.816 1.00 84.75 166 ILE A C 1
ATOM 1236 O O . ILE A 1 166 ? 23.056 2.644 -21.758 1.00 84.75 166 ILE A O 1
ATOM 1240 N N . SER A 1 167 ? 24.852 3.439 -22.850 1.00 90.19 167 SER A N 1
ATOM 1241 C CA . SER A 1 167 ? 25.530 3.913 -21.642 1.00 90.19 167 SER A CA 1
ATOM 1242 C C . SER A 1 167 ? 24.697 4.976 -20.923 1.00 90.19 167 SER A C 1
ATOM 1244 O O . SER A 1 167 ? 24.489 4.880 -19.715 1.00 90.19 167 SER A O 1
ATOM 1246 N N . LEU A 1 168 ? 24.166 5.957 -21.657 1.00 92.25 168 LEU A N 1
ATOM 1247 C CA . LEU A 1 168 ? 23.322 7.013 -21.091 1.00 92.25 168 LEU A CA 1
ATOM 1248 C C . LEU A 1 168 ? 22.009 6.464 -20.518 1.00 92.25 168 LEU A C 1
ATOM 1250 O O . LEU A 1 168 ? 21.620 6.835 -19.411 1.00 92.25 168 LEU A O 1
ATOM 1254 N N . ALA A 1 169 ? 21.353 5.546 -21.230 1.00 84.31 169 ALA A N 1
ATOM 1255 C CA . ALA A 1 169 ? 20.155 4.859 -20.756 1.00 84.31 169 ALA A CA 1
ATOM 1256 C C . ALA A 1 169 ? 20.427 4.070 -19.464 1.00 84.31 169 ALA A C 1
ATOM 1258 O O . ALA A 1 169 ? 19.635 4.132 -18.526 1.00 84.31 169 ALA A O 1
ATOM 1259 N N . THR A 1 170 ? 21.572 3.388 -19.383 1.00 86.25 170 THR A N 1
ATOM 1260 C CA . THR A 1 170 ? 21.993 2.637 -18.190 1.00 86.25 170 THR A CA 1
ATOM 1261 C C . THR A 1 170 ? 22.154 3.557 -16.979 1.00 86.25 170 THR A C 1
ATOM 1263 O O . THR A 1 170 ? 21.690 3.223 -15.890 1.00 86.25 170 THR A O 1
ATOM 1266 N N . GLU A 1 171 ? 22.752 4.737 -17.159 1.00 93.25 171 GLU A N 1
ATOM 1267 C CA . GLU A 1 171 ? 22.867 5.730 -16.085 1.00 93.25 171 GLU A CA 1
ATOM 1268 C C . GLU A 1 171 ? 21.502 6.285 -15.648 1.00 93.25 171 GLU A C 1
ATOM 1270 O O . GLU A 1 171 ? 21.269 6.456 -14.451 1.00 93.25 171 GLU A O 1
ATOM 1275 N N . GLN A 1 172 ? 20.554 6.486 -16.575 1.00 90.50 172 GLN A N 1
ATOM 1276 C CA . GLN A 1 172 ? 19.183 6.863 -16.195 1.00 90.50 172 GLN A CA 1
ATOM 1277 C C . GLN A 1 172 ? 18.502 5.770 -15.366 1.00 90.50 172 GLN A C 1
ATOM 1279 O O . GLN A 1 172 ? 17.893 6.082 -14.347 1.00 90.50 172 GLN A O 1
ATOM 1284 N N . VAL A 1 173 ? 18.643 4.495 -15.749 1.00 86.50 173 VAL A N 1
ATOM 1285 C CA . VAL A 1 173 ? 18.067 3.364 -15.000 1.00 86.50 173 VAL A CA 1
ATOM 1286 C C . VAL A 1 173 ? 18.627 3.293 -13.578 1.00 86.50 173 VAL A C 1
ATOM 1288 O O . VAL A 1 173 ? 17.849 3.201 -12.633 1.00 86.50 173 VAL A O 1
ATOM 1291 N N . LYS A 1 174 ? 19.950 3.412 -13.398 1.00 90.75 174 LYS A N 1
ATOM 1292 C CA . LYS A 1 174 ? 20.571 3.470 -12.059 1.00 90.75 174 LYS A CA 1
ATOM 1293 C C . LYS A 1 174 ? 20.048 4.644 -11.235 1.00 90.75 174 LYS A C 1
ATOM 1295 O O . LYS A 1 174 ? 19.828 4.526 -10.033 1.00 90.75 174 LYS A O 1
ATOM 1300 N N . SER A 1 175 ? 19.853 5.792 -11.879 1.00 92.31 175 SER A N 1
ATOM 1301 C CA . SER A 1 175 ? 19.338 6.975 -11.202 1.00 92.31 175 SER A CA 1
ATOM 1302 C C . SER A 1 175 ? 17.874 6.806 -10.779 1.00 92.31 175 SER A C 1
ATOM 1304 O O . SER A 1 175 ? 17.519 7.214 -9.674 1.00 92.31 175 SER A O 1
ATOM 1306 N N . VAL A 1 176 ? 17.036 6.167 -11.599 1.00 87.38 176 VAL A N 1
ATOM 1307 C CA . VAL A 1 176 ? 15.659 5.798 -11.230 1.00 87.38 176 VAL A CA 1
ATOM 1308 C C . VAL A 1 176 ? 15.651 4.804 -10.064 1.00 87.38 176 VAL A C 1
ATOM 1310 O O . VAL A 1 176 ? 14.928 5.018 -9.094 1.00 87.38 176 VAL A O 1
ATOM 1313 N N . ASP A 1 177 ? 16.496 3.771 -10.112 1.00 88.62 177 ASP A N 1
ATOM 1314 C CA . ASP A 1 177 ? 16.653 2.781 -9.034 1.00 88.62 177 ASP A CA 1
ATOM 1315 C C . ASP A 1 177 ? 17.022 3.443 -7.693 1.00 88.62 177 ASP A C 1
ATOM 1317 O O . ASP A 1 177 ? 16.400 3.183 -6.662 1.00 88.62 177 ASP A O 1
ATOM 1321 N N . SER A 1 178 ? 17.953 4.404 -7.714 1.00 95.00 178 SER A N 1
ATOM 1322 C CA . SER A 1 178 ? 18.311 5.172 -6.516 1.00 95.00 178 SER A CA 1
ATOM 1323 C C . SER A 1 178 ? 17.136 5.971 -5.931 1.00 95.00 178 SER A C 1
ATOM 1325 O O . SER A 1 178 ? 16.963 5.983 -4.711 1.00 95.00 178 SER A O 1
ATOM 1327 N N . SER A 1 179 ? 16.280 6.574 -6.768 1.00 91.88 179 SER A N 1
ATOM 1328 C CA . SER A 1 179 ? 15.069 7.271 -6.307 1.00 91.88 179 SER A CA 1
ATOM 1329 C C . SER A 1 179 ? 14.062 6.299 -5.679 1.00 91.88 179 SER A C 1
ATOM 1331 O O . SER A 1 179 ? 13.519 6.586 -4.612 1.00 91.88 179 SER A O 1
ATOM 1333 N N . TYR A 1 180 ? 13.865 5.113 -6.267 1.00 88.75 180 TYR A N 1
ATOM 1334 C CA . TYR A 1 180 ? 13.023 4.069 -5.670 1.00 88.75 180 TYR A CA 1
ATOM 1335 C C . TYR A 1 180 ? 13.540 3.602 -4.310 1.00 88.75 180 TYR A C 1
ATOM 1337 O O . TYR A 1 180 ? 12.750 3.423 -3.381 1.00 88.75 180 TYR A O 1
ATOM 1345 N N . LYS A 1 181 ? 14.858 3.454 -4.157 1.00 93.06 181 LYS A N 1
ATOM 1346 C CA . LYS A 1 181 ? 15.463 3.093 -2.872 1.00 93.06 181 LYS A CA 1
ATOM 1347 C C . LYS A 1 181 ? 15.162 4.133 -1.789 1.00 93.06 181 LYS A C 1
ATOM 1349 O O . LYS A 1 181 ? 14.743 3.759 -0.697 1.00 93.06 181 LYS A O 1
ATOM 1354 N N . VAL A 1 182 ? 15.287 5.425 -2.107 1.00 94.31 182 VAL A N 1
ATOM 1355 C CA . VAL A 1 182 ? 14.930 6.519 -1.183 1.00 94.31 182 VAL A CA 1
ATOM 1356 C C . VAL A 1 182 ? 13.452 6.455 -0.789 1.00 94.31 182 VAL A C 1
ATOM 1358 O O . VAL A 1 182 ? 13.125 6.604 0.390 1.00 94.31 182 VAL A O 1
ATOM 1361 N N . MET A 1 183 ? 12.553 6.192 -1.744 1.00 88.38 183 MET A N 1
ATOM 1362 C CA . MET A 1 183 ? 11.126 6.019 -1.449 1.00 88.38 183 MET A CA 1
ATOM 1363 C C . MET A 1 183 ? 10.873 4.824 -0.526 1.00 88.38 183 MET A C 1
ATOM 1365 O O . MET A 1 183 ? 10.111 4.949 0.429 1.00 88.38 183 MET A O 1
ATOM 1369 N N . SER A 1 184 ? 11.521 3.684 -0.779 1.00 88.00 184 SER A N 1
ATOM 1370 C CA . SER A 1 184 ? 11.380 2.478 0.043 1.00 88.00 184 SER A CA 1
ATOM 1371 C C . SER A 1 184 ? 11.874 2.697 1.475 1.00 88.00 184 SER A C 1
ATOM 1373 O O . SER A 1 184 ? 11.203 2.294 2.423 1.00 88.00 184 SER A O 1
ATOM 1375 N N . GLU A 1 185 ? 13.006 3.377 1.656 1.00 93.62 185 GLU A N 1
ATOM 1376 C CA . GLU A 1 185 ? 13.518 3.730 2.984 1.00 93.62 185 GLU A CA 1
ATOM 1377 C C . GLU A 1 185 ? 12.560 4.680 3.719 1.00 93.62 185 GLU A C 1
ATOM 1379 O O . GLU A 1 185 ? 12.257 4.474 4.893 1.00 93.62 185 GLU A O 1
ATOM 1384 N N . ALA A 1 186 ? 12.003 5.674 3.021 1.00 92.75 186 ALA A N 1
ATOM 1385 C CA . ALA A 1 186 ? 11.012 6.582 3.594 1.00 92.75 186 ALA A CA 1
ATOM 1386 C C . ALA A 1 186 ? 9.685 5.878 3.951 1.00 92.75 186 ALA A C 1
ATOM 1388 O O . ALA A 1 186 ? 9.047 6.231 4.943 1.00 92.75 186 ALA A O 1
ATOM 1389 N N . GLN A 1 187 ? 9.273 4.854 3.198 1.00 89.81 187 GLN A N 1
ATOM 1390 C CA . GLN A 1 187 ? 8.125 4.015 3.562 1.00 89.81 187 GLN A CA 1
ATOM 1391 C C . GLN A 1 187 ? 8.370 3.242 4.863 1.00 89.81 187 GLN A C 1
ATOM 1393 O O . GLN A 1 187 ? 7.471 3.158 5.698 1.00 89.81 187 GLN A O 1
ATOM 1398 N N . LEU A 1 188 ? 9.582 2.722 5.077 1.00 90.44 188 LEU A N 1
ATOM 1399 C CA . LEU A 1 188 ? 9.945 2.079 6.344 1.00 90.44 188 LEU A CA 1
ATOM 1400 C C . LEU A 1 188 ? 9.914 3.070 7.514 1.00 90.44 188 LEU A C 1
ATOM 1402 O O . LEU A 1 188 ? 9.480 2.703 8.606 1.00 90.44 188 LEU A O 1
ATOM 1406 N N . ASP A 1 189 ? 10.326 4.322 7.296 1.00 92.62 189 ASP A N 1
ATOM 1407 C CA . ASP A 1 189 ? 10.203 5.382 8.304 1.00 92.62 189 ASP A CA 1
ATOM 1408 C C . ASP A 1 189 ? 8.724 5.612 8.684 1.00 92.62 189 ASP A C 1
ATOM 1410 O O . ASP A 1 189 ? 8.402 5.694 9.871 1.00 92.62 189 ASP A O 1
ATOM 1414 N N . LEU A 1 190 ? 7.802 5.627 7.710 1.00 89.69 190 LEU A N 1
ATOM 1415 C CA . LEU A 1 190 ? 6.357 5.736 7.972 1.00 89.69 190 LEU A CA 1
ATOM 1416 C C . LEU A 1 190 ? 5.798 4.532 8.743 1.00 89.69 190 LEU A C 1
ATOM 1418 O O . LEU A 1 190 ? 4.990 4.719 9.652 1.00 89.69 190 LEU A O 1
ATOM 1422 N N . ILE A 1 191 ? 6.236 3.311 8.419 1.00 85.94 191 ILE A N 1
ATOM 1423 C CA . ILE A 1 191 ? 5.814 2.092 9.129 1.00 85.94 191 ILE A CA 1
ATOM 1424 C C . ILE A 1 191 ? 6.234 2.156 10.601 1.00 85.94 191 ILE A C 1
ATOM 1426 O O . ILE A 1 191 ? 5.414 1.907 11.480 1.00 85.94 191 ILE A O 1
ATOM 1430 N N . LYS A 1 192 ? 7.470 2.576 10.892 1.00 91.25 192 LYS A N 1
ATOM 1431 C CA . LYS A 1 192 ? 7.949 2.737 12.277 1.00 91.25 192 LYS A CA 1
ATOM 1432 C C . LYS A 1 192 ? 7.141 3.772 13.055 1.00 91.25 192 LYS A C 1
ATOM 1434 O O . LYS A 1 192 ? 6.861 3.572 14.237 1.00 91.25 192 LYS A O 1
ATOM 1439 N N . VAL A 1 193 ? 6.753 4.874 12.408 1.00 89.88 193 VAL A N 1
ATOM 1440 C CA . VAL A 1 193 ? 5.864 5.863 13.032 1.00 89.88 193 VAL A CA 1
ATOM 1441 C C . VAL A 1 193 ? 4.503 5.241 13.335 1.00 89.88 193 VAL A C 1
ATOM 1443 O O . VAL A 1 193 ? 4.006 5.395 14.449 1.00 89.88 193 VAL A O 1
ATOM 1446 N N . ALA A 1 194 ? 3.923 4.504 12.385 1.00 85.06 194 ALA A N 1
ATOM 1447 C CA . ALA A 1 194 ? 2.655 3.814 12.597 1.00 85.06 194 ALA A CA 1
ATOM 1448 C C . ALA A 1 194 ? 2.740 2.831 13.777 1.00 85.06 194 ALA A C 1
ATOM 1450 O O . ALA A 1 194 ? 1.904 2.891 14.674 1.00 85.06 194 ALA A O 1
ATOM 1451 N N . GLU A 1 195 ? 3.778 1.992 13.839 1.00 84.31 195 GLU A N 1
ATOM 1452 C CA . GLU A 1 195 ? 4.022 1.080 14.965 1.00 84.31 195 GLU A CA 1
ATOM 1453 C C . GLU A 1 195 ? 4.129 1.818 16.304 1.00 84.31 195 GLU A C 1
ATOM 1455 O O . GLU A 1 195 ? 3.568 1.370 17.304 1.00 84.31 195 GLU A O 1
ATOM 1460 N N . SER A 1 196 ? 4.840 2.950 16.334 1.00 88.50 196 SER A N 1
ATOM 1461 C CA . SER A 1 196 ? 4.968 3.781 17.536 1.00 88.50 196 SER A CA 1
ATOM 1462 C C . SER A 1 196 ? 3.612 4.305 18.002 1.00 88.50 196 SER A C 1
ATOM 1464 O O . SER A 1 196 ? 3.281 4.201 19.182 1.00 88.50 196 SER A O 1
ATOM 1466 N N . LEU A 1 197 ? 2.798 4.817 17.077 1.00 85.44 197 LEU A N 1
ATOM 1467 C CA . LEU A 1 197 ? 1.453 5.294 17.385 1.00 85.44 197 LEU A CA 1
ATOM 1468 C C . LEU A 1 197 ? 0.551 4.155 17.886 1.00 85.44 197 LEU A C 1
ATOM 1470 O O . LEU A 1 197 ? -0.126 4.322 18.897 1.00 85.44 197 LEU A O 1
ATOM 1474 N N . PHE A 1 198 ? 0.601 2.975 17.259 1.00 81.94 198 PHE A N 1
ATOM 1475 C CA . PHE A 1 198 ? -0.153 1.802 17.716 1.00 81.94 198 PHE A CA 1
ATOM 1476 C C . PHE A 1 198 ? 0.248 1.351 19.124 1.00 81.94 198 PHE A C 1
ATOM 1478 O O . PHE A 1 198 ? -0.624 1.044 19.936 1.00 81.94 198 PHE A O 1
ATOM 1485 N N . LYS A 1 199 ? 1.547 1.349 19.449 1.00 83.25 199 LYS A N 1
ATOM 1486 C CA . LYS A 1 199 ? 2.043 0.974 20.785 1.00 83.25 199 LYS A CA 1
ATOM 1487 C C . LYS A 1 199 ? 1.558 1.906 21.892 1.00 83.25 199 LYS A C 1
ATOM 1489 O O . LYS A 1 199 ? 1.431 1.465 23.030 1.00 83.25 199 LYS A O 1
ATOM 1494 N N . ARG A 1 200 ? 1.290 3.178 21.581 1.00 81.31 200 ARG A N 1
ATOM 1495 C CA . ARG A 1 200 ? 0.758 4.148 22.554 1.00 81.31 200 ARG A CA 1
ATOM 1496 C C . ARG A 1 200 ? -0.719 3.910 22.872 1.00 81.31 200 ARG A C 1
ATOM 1498 O O . ARG A 1 200 ? -1.200 4.438 23.869 1.00 81.31 200 ARG A O 1
ATOM 1505 N N . GLY A 1 201 ? -1.397 3.088 22.073 1.00 77.00 201 GLY A N 1
ATOM 1506 C CA . GLY A 1 201 ? -2.830 2.881 22.166 1.00 77.00 201 GLY A CA 1
A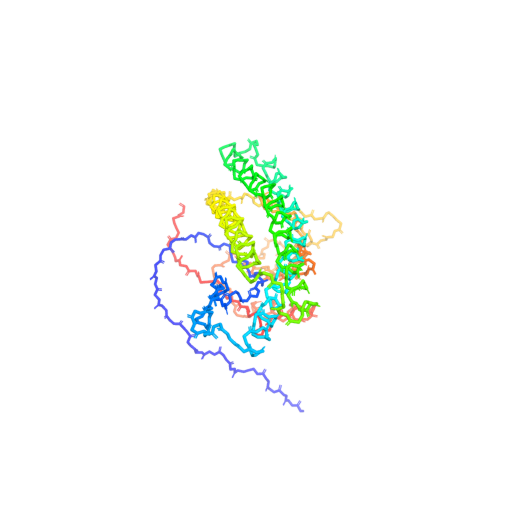TOM 1507 C C . GLY A 1 201 ? -3.599 4.081 21.623 1.00 77.00 201 GLY A C 1
ATOM 1508 O O . GLY A 1 201 ? -3.123 5.217 21.604 1.00 77.00 201 GLY A O 1
ATOM 1509 N N . PHE A 1 202 ? -4.811 3.808 21.164 1.00 76.44 202 PHE A N 1
ATOM 1510 C CA . PHE A 1 202 ? -5.762 4.837 20.790 1.00 76.44 202 PHE A CA 1
ATOM 1511 C C . PHE A 1 202 ? -7.019 4.643 21.612 1.00 76.44 202 PHE A C 1
ATOM 1513 O O . PHE A 1 202 ? -7.529 3.523 21.706 1.00 76.44 202 PHE A O 1
ATOM 1520 N N . ASP A 1 203 ? -7.536 5.739 22.151 1.00 79.50 203 ASP A N 1
ATOM 1521 C CA . ASP A 1 203 ? -8.863 5.720 22.735 1.00 79.50 203 ASP A CA 1
ATOM 1522 C C . ASP A 1 203 ? -9.890 5.509 21.618 1.00 79.50 203 ASP A C 1
ATOM 1524 O O . ASP A 1 203 ? -9.859 6.152 20.560 1.00 79.50 203 ASP A O 1
ATOM 1528 N N . GLY A 1 204 ? -10.784 4.553 21.852 1.00 82.81 204 GLY A N 1
ATOM 1529 C CA . GLY A 1 204 ? -11.952 4.312 21.024 1.00 82.81 204 GLY A CA 1
ATOM 1530 C C . GLY A 1 204 ? -13.160 4.997 21.642 1.00 82.81 204 GLY A C 1
ATOM 1531 O O . GLY A 1 204 ? -13.514 4.713 22.785 1.00 82.81 204 GLY A O 1
ATOM 1532 N N . VAL A 1 205 ? -13.822 5.870 20.889 1.00 87.19 205 VAL A N 1
ATOM 1533 C CA . VAL A 1 205 ? -15.091 6.480 21.294 1.00 87.19 205 VAL A CA 1
ATOM 1534 C C . VAL A 1 205 ? -16.208 5.862 20.469 1.00 87.19 205 VAL A C 1
ATOM 1536 O O . VAL A 1 205 ? -16.212 5.964 19.246 1.00 87.19 205 VAL A O 1
ATOM 1539 N N . ALA A 1 206 ? -17.174 5.237 21.138 1.00 90.69 206 ALA A N 1
ATOM 1540 C CA . ALA A 1 206 ? -18.393 4.736 20.517 1.00 90.69 206 ALA A CA 1
ATOM 1541 C C . ALA A 1 206 ? -19.575 5.627 20.915 1.00 90.69 206 ALA A C 1
ATOM 1543 O O . ALA A 1 206 ? -19.908 5.738 22.094 1.00 90.69 206 ALA A O 1
ATOM 1544 N N . VAL A 1 207 ? -20.221 6.253 19.932 1.00 93.38 207 VAL A N 1
ATOM 1545 C CA . VAL A 1 207 ? -21.391 7.117 20.134 1.00 93.38 207 VAL A CA 1
ATOM 1546 C C . VAL A 1 207 ? -22.621 6.442 19.546 1.00 93.38 207 VAL A C 1
ATOM 1548 O O . VAL A 1 207 ? -22.664 6.134 18.355 1.00 93.38 207 VAL A O 1
ATOM 1551 N N . GLN A 1 208 ? -23.642 6.219 20.369 1.00 93.38 208 GLN A N 1
ATOM 1552 C CA . GLN A 1 208 ? -24.899 5.644 19.902 1.00 93.38 208 GLN A CA 1
ATOM 1553 C C . GLN A 1 208 ? -25.660 6.623 19.000 1.00 93.38 208 GLN A C 1
ATOM 1555 O O . GLN A 1 208 ? -25.784 7.810 19.307 1.00 93.38 208 GLN A O 1
ATOM 1560 N N . ASN A 1 209 ? -26.222 6.115 17.903 1.00 89.88 209 ASN A N 1
ATOM 1561 C CA . ASN A 1 209 ? -27.153 6.874 17.082 1.00 89.88 209 ASN A CA 1
ATOM 1562 C C . ASN A 1 209 ? -28.479 7.065 17.851 1.00 89.88 209 ASN A C 1
ATOM 1564 O O . ASN A 1 209 ? -29.123 6.077 18.204 1.00 89.88 209 ASN A O 1
ATOM 1568 N N . PRO A 1 210 ? -28.939 8.310 18.082 1.00 88.50 210 PRO A N 1
ATOM 1569 C CA . PRO A 1 210 ? -30.137 8.566 18.883 1.00 88.50 210 PRO A CA 1
ATOM 1570 C C . PRO A 1 210 ? -31.445 8.120 18.209 1.00 88.50 210 PRO A C 1
ATOM 1572 O O . PRO A 1 210 ? -32.474 8.050 18.875 1.00 88.50 210 PRO A O 1
ATOM 1575 N N . LYS A 1 211 ? -31.436 7.855 16.896 1.00 91.94 211 LYS A N 1
ATOM 1576 C CA . LYS A 1 211 ? -32.627 7.477 16.113 1.00 91.94 211 LYS A CA 1
ATOM 1577 C C . LYS A 1 211 ? -32.700 5.985 15.802 1.00 91.94 211 LYS A C 1
ATOM 1579 O O . LYS A 1 211 ? -33.784 5.470 15.555 1.00 91.94 211 LYS A O 1
ATOM 1584 N N . GLU A 1 212 ? -31.558 5.308 15.790 1.00 89.94 212 GLU A N 1
ATOM 1585 C CA . GLU A 1 212 ? -31.436 3.900 15.419 1.00 89.94 212 GLU A CA 1
ATOM 1586 C C . GLU A 1 212 ? -30.806 3.139 16.589 1.00 89.94 212 GLU A C 1
ATOM 1588 O O . GLU A 1 212 ? -29.589 3.163 16.786 1.00 89.94 212 GLU A O 1
ATOM 1593 N N . GLY A 1 213 ? -31.645 2.474 17.389 1.00 89.00 213 GLY A N 1
ATOM 1594 C CA . GLY A 1 213 ? -31.180 1.630 18.489 1.00 89.00 213 GLY A CA 1
ATOM 1595 C C . GLY A 1 213 ? -30.182 0.572 18.005 1.00 89.00 213 GLY A C 1
ATOM 1596 O O . GLY A 1 213 ? -30.352 -0.002 16.934 1.00 89.00 213 GLY A O 1
ATOM 1597 N N . GLY A 1 214 ? -29.121 0.337 18.782 1.00 89.25 214 GLY A N 1
ATOM 1598 C CA . GLY A 1 214 ? -28.080 -0.643 18.453 1.00 89.25 214 GLY A CA 1
ATOM 1599 C C . GLY A 1 214 ? -27.052 -0.190 17.411 1.00 89.25 214 GLY A C 1
ATOM 1600 O O . GLY A 1 214 ? -26.058 -0.883 17.232 1.00 89.25 214 GLY A O 1
ATOM 1601 N N . LYS A 1 215 ? -27.221 0.966 16.759 1.00 94.81 215 LYS A N 1
ATOM 1602 C CA . LYS A 1 215 ? -26.227 1.509 15.823 1.00 94.81 215 LYS A CA 1
ATOM 1603 C C . LYS A 1 215 ? -25.270 2.455 16.538 1.00 94.81 215 LYS A C 1
ATOM 1605 O O . LYS A 1 215 ? -25.693 3.394 17.214 1.00 94.81 215 LYS A O 1
ATOM 1610 N N . LEU A 1 216 ? -23.979 2.217 16.369 1.00 94.62 216 LEU A N 1
ATOM 1611 C CA . LEU A 1 216 ? -22.888 2.962 16.976 1.00 94.62 216 LEU A CA 1
ATOM 1612 C C . LEU A 1 216 ? -22.035 3.584 15.874 1.00 94.62 216 LEU A C 1
ATOM 1614 O O . LEU A 1 216 ? -21.690 2.930 14.893 1.00 94.62 216 LEU A O 1
ATOM 1618 N N . LYS A 1 217 ? -21.661 4.843 16.062 1.00 93.38 217 LYS A N 1
ATOM 1619 C CA . LYS A 1 217 ? -20.584 5.475 15.315 1.00 93.38 217 LYS A CA 1
ATOM 1620 C C . LYS A 1 217 ? -19.324 5.381 16.165 1.00 93.38 217 LYS A C 1
ATOM 1622 O O . LYS A 1 217 ? -19.296 5.930 17.265 1.00 93.38 217 LYS A O 1
ATOM 1627 N N . VAL A 1 218 ? -18.326 4.648 15.688 1.00 90.38 218 VAL A N 1
ATOM 1628 C CA . VAL A 1 218 ? -17.098 4.367 16.434 1.00 90.38 218 VAL A CA 1
ATOM 1629 C C . VAL A 1 218 ? -15.928 5.086 15.778 1.00 90.38 218 VAL A C 1
ATOM 1631 O O . VAL A 1 218 ? -15.696 4.949 14.577 1.00 90.38 218 VAL A O 1
ATOM 1634 N N . SER A 1 219 ? -15.185 5.831 16.586 1.00 87.44 219 SER A N 1
ATOM 1635 C CA . SER A 1 219 ? -13.970 6.545 16.203 1.00 87.44 219 SER A CA 1
ATOM 1636 C C . SER A 1 219 ? -12.810 5.964 17.006 1.00 87.44 219 SER A C 1
ATOM 1638 O O . SER A 1 219 ? -12.837 6.013 18.234 1.00 87.44 219 SER A O 1
ATOM 1640 N N . ILE A 1 220 ? -11.808 5.388 16.337 1.00 84.25 220 ILE A N 1
ATOM 1641 C CA . ILE A 1 220 ? -10.635 4.782 16.990 1.00 84.25 220 ILE A CA 1
ATOM 1642 C C . ILE A 1 220 ? -9.389 5.519 16.520 1.00 84.25 220 ILE A C 1
ATOM 1644 O O . ILE A 1 220 ? -8.904 5.285 15.408 1.00 84.25 220 ILE A O 1
ATOM 1648 N N . GLY A 1 221 ? -8.872 6.405 17.371 1.00 81.00 221 GLY A N 1
ATOM 1649 C CA . GLY A 1 221 ? -7.665 7.175 17.085 1.00 81.00 221 GLY A CA 1
ATOM 1650 C C . GLY A 1 221 ? -7.711 7.889 15.736 1.00 81.00 221 GLY A C 1
ATOM 1651 O O . GLY A 1 221 ? -8.471 8.832 15.536 1.00 81.00 221 GLY A O 1
ATOM 1652 N N . LEU A 1 222 ? -6.868 7.433 14.808 1.00 71.50 222 LEU A N 1
ATOM 1653 C CA . LEU A 1 222 ? -6.672 8.043 13.486 1.00 71.50 222 LEU A CA 1
ATOM 1654 C C . LEU A 1 222 ? -7.457 7.363 12.367 1.00 71.50 222 LEU A C 1
ATOM 1656 O O . LEU A 1 222 ? -7.445 7.842 11.226 1.00 71.50 222 LEU A O 1
ATOM 1660 N N . SER A 1 223 ? -8.128 6.259 12.686 1.00 75.94 223 SER A N 1
ATOM 1661 C CA . SER A 1 223 ? -8.951 5.528 11.733 1.00 75.94 223 SER A CA 1
ATOM 1662 C C . SER A 1 223 ? -10.185 6.352 11.361 1.00 75.94 223 SER A C 1
ATOM 1664 O O . SER A 1 223 ? -10.702 7.095 12.200 1.00 75.94 223 SER A O 1
ATOM 1666 N N . PRO A 1 224 ? -10.674 6.258 10.112 1.00 78.75 224 PRO A N 1
ATOM 1667 C CA . PRO A 1 224 ? -11.964 6.826 9.753 1.00 78.75 224 PRO A CA 1
ATOM 1668 C C . PRO A 1 224 ? -13.068 6.324 10.684 1.00 78.75 224 PRO A C 1
ATOM 1670 O O . PRO A 1 224 ? -13.068 5.160 11.095 1.00 78.75 224 PRO A O 1
ATOM 1673 N N . ASP A 1 225 ? -14.027 7.201 10.973 1.00 86.38 225 ASP A N 1
ATOM 1674 C CA . ASP A 1 225 ? -15.225 6.807 11.702 1.00 86.38 225 ASP A CA 1
ATOM 1675 C C . ASP A 1 225 ? -15.899 5.638 10.985 1.00 86.38 225 ASP A C 1
ATOM 1677 O O . ASP A 1 225 ? -16.115 5.678 9.772 1.00 86.38 225 ASP A O 1
ATOM 1681 N N . SER A 1 226 ? -16.251 4.617 11.750 1.00 89.44 226 SER A N 1
ATOM 1682 C CA . SER A 1 226 ? -16.841 3.390 11.234 1.00 89.44 226 SER A CA 1
ATOM 1683 C C . SER A 1 226 ? -18.176 3.132 11.922 1.00 89.44 226 SER A C 1
ATOM 1685 O O . SER A 1 226 ? -18.380 3.493 13.085 1.00 89.44 226 SER A O 1
ATOM 1687 N N . ASN A 1 227 ? -19.119 2.551 11.186 1.00 93.19 227 ASN A N 1
ATOM 1688 C CA . ASN A 1 227 ? -20.433 2.222 11.721 1.00 93.19 227 ASN A CA 1
ATOM 1689 C C . ASN A 1 227 ? -20.419 0.790 12.246 1.00 93.19 227 ASN A C 1
ATOM 1691 O O . ASN A 1 227 ? -20.005 -0.126 11.544 1.00 93.19 227 ASN A O 1
ATOM 1695 N N . TYR A 1 228 ? -20.908 0.618 13.466 1.00 95.12 228 TYR A N 1
ATOM 1696 C CA . TYR A 1 228 ? -21.056 -0.674 14.114 1.00 95.12 228 TYR A CA 1
ATOM 1697 C C . TYR A 1 228 ? -22.522 -0.885 14.476 1.00 95.12 228 TYR A C 1
ATOM 1699 O O . TYR A 1 228 ? -23.235 0.054 14.831 1.00 95.12 228 TYR A O 1
ATOM 1707 N N . TRP A 1 229 ? -22.975 -2.128 14.422 1.00 96.56 229 TRP A N 1
ATOM 1708 C CA . TRP A 1 229 ? -24.332 -2.533 14.750 1.00 96.56 229 TRP A CA 1
ATOM 1709 C C . TRP A 1 229 ? -24.299 -3.649 15.783 1.00 96.56 229 TRP A C 1
ATOM 1711 O O . TRP A 1 229 ? -23.671 -4.682 15.575 1.00 96.56 229 TRP A O 1
ATOM 1721 N N . ILE A 1 230 ? -25.007 -3.451 16.889 1.00 95.50 230 ILE A N 1
ATOM 1722 C CA . ILE A 1 230 ? -25.300 -4.498 17.863 1.00 95.50 230 ILE A CA 1
ATOM 1723 C C . ILE A 1 230 ? -26.480 -5.306 17.322 1.00 95.50 230 ILE A C 1
ATOM 1725 O O . ILE A 1 230 ? -27.624 -4.855 17.363 1.00 95.50 230 ILE A O 1
ATOM 1729 N N . LEU A 1 231 ? -26.193 -6.487 16.779 1.00 95.69 231 LEU A N 1
ATOM 1730 C CA . LEU A 1 231 ? -27.187 -7.345 16.130 1.00 95.69 231 LEU A CA 1
ATOM 1731 C C . LEU A 1 231 ? -27.971 -8.194 17.133 1.00 95.69 231 LEU A C 1
ATOM 1733 O O . LEU A 1 231 ? -29.137 -8.518 16.899 1.00 95.69 231 LEU A O 1
ATOM 1737 N N . ALA A 1 232 ? -27.325 -8.580 18.233 1.00 95.38 232 ALA A N 1
ATOM 1738 C CA . ALA A 1 232 ? -27.932 -9.339 19.316 1.00 95.38 232 ALA A CA 1
ATOM 1739 C C . ALA A 1 232 ? -27.156 -9.144 20.622 1.00 95.38 232 ALA A C 1
ATOM 1741 O O . ALA A 1 232 ? -25.958 -8.864 20.615 1.00 95.38 232 ALA A O 1
ATOM 1742 N N . VAL A 1 233 ? -27.842 -9.342 21.745 1.00 94.88 233 VAL A N 1
ATOM 1743 C CA . VAL A 1 233 ? -27.245 -9.440 23.081 1.00 94.88 233 VAL A CA 1
ATOM 1744 C C . VAL A 1 233 ? -27.769 -10.695 23.770 1.00 94.88 233 VAL A C 1
ATOM 1746 O O . VAL A 1 233 ? -28.892 -11.124 23.506 1.00 94.88 233 VAL A O 1
ATOM 1749 N N . ASN A 1 234 ? -26.953 -11.299 24.629 1.00 92.44 234 ASN A N 1
ATOM 1750 C CA . ASN A 1 234 ? -27.353 -12.422 25.470 1.00 92.44 234 ASN A CA 1
ATOM 1751 C C . ASN A 1 234 ? -27.621 -11.907 26.889 1.00 92.44 234 ASN A C 1
ATOM 1753 O O . ASN A 1 234 ? -26.695 -11.437 27.554 1.00 92.44 234 ASN A O 1
ATOM 1757 N N . GLY A 1 235 ? -28.884 -11.973 27.315 1.00 83.50 235 GLY A N 1
ATOM 1758 C CA . GLY A 1 235 ? -29.379 -11.424 28.581 1.00 83.50 235 GLY A CA 1
ATOM 1759 C C . GLY A 1 235 ? -30.267 -10.189 28.393 1.00 83.50 235 GLY A C 1
ATOM 1760 O O . GLY A 1 235 ? -30.567 -9.784 27.270 1.00 83.50 235 GLY A O 1
ATOM 1761 N N . GLU A 1 236 ? -30.710 -9.594 29.500 1.00 77.56 236 GLU A N 1
ATOM 1762 C CA . GLU A 1 236 ? -31.520 -8.371 29.472 1.00 77.56 236 GLU A CA 1
ATOM 1763 C C . GLU A 1 236 ? -30.646 -7.116 29.311 1.00 77.56 236 GLU A C 1
ATOM 1765 O O . GLU A 1 236 ? -29.448 -7.126 29.600 1.00 77.56 236 GLU A O 1
ATOM 1770 N N . SER A 1 237 ? -31.243 -6.000 28.875 1.00 67.31 237 SER A N 1
ATOM 1771 C CA . SER A 1 237 ? -30.523 -4.764 28.522 1.00 67.31 237 SER A CA 1
ATOM 1772 C C . SER A 1 237 ? -29.584 -4.221 29.614 1.00 67.31 237 SER A C 1
ATOM 1774 O O . SER A 1 237 ? -28.601 -3.560 29.287 1.00 67.31 237 SER A O 1
ATOM 1776 N N . SER A 1 238 ? -29.843 -4.492 30.899 1.00 73.06 238 SER A N 1
ATOM 1777 C CA . SER A 1 238 ? -29.000 -4.058 32.028 1.00 73.06 238 SER A CA 1
ATOM 1778 C C . SER A 1 238 ? -27.991 -5.112 32.513 1.00 73.06 238 SER A C 1
ATOM 1780 O O . SER A 1 238 ? -27.085 -4.775 33.276 1.00 73.06 238 SER A O 1
ATOM 1782 N N . SER A 1 239 ? -28.107 -6.366 32.070 1.00 80.69 239 SER A N 1
ATOM 1783 C CA . SER A 1 239 ? -27.377 -7.524 32.612 1.00 80.69 239 SER A CA 1
ATOM 1784 C C . SER A 1 239 ? -26.789 -8.444 31.538 1.00 80.69 239 SER A C 1
ATOM 1786 O O . SER A 1 239 ? -26.411 -9.574 31.840 1.00 80.69 239 SER A O 1
ATOM 1788 N N . TYR A 1 240 ? -26.688 -7.977 30.291 1.00 85.31 240 TYR A N 1
ATOM 1789 C CA . TYR A 1 240 ? -26.160 -8.795 29.205 1.00 85.31 240 TYR A CA 1
ATOM 1790 C C . TYR A 1 240 ? -24.718 -9.253 29.472 1.00 85.31 240 TYR A C 1
ATOM 1792 O O . TYR A 1 240 ? -23.883 -8.486 29.961 1.00 85.31 240 TYR A O 1
ATOM 1800 N N . ASN A 1 241 ? -24.423 -10.498 29.101 1.00 89.00 241 ASN A N 1
ATOM 1801 C CA . ASN A 1 241 ? -23.101 -11.109 29.258 1.00 89.00 241 ASN A CA 1
ATOM 1802 C C . ASN A 1 241 ? -22.286 -11.057 27.971 1.00 89.00 241 ASN A C 1
ATOM 1804 O O . ASN A 1 241 ? -21.064 -10.941 28.028 1.00 89.00 241 ASN A O 1
ATOM 1808 N N . ALA A 1 242 ? -22.952 -11.094 26.818 1.00 93.81 242 ALA A N 1
ATOM 1809 C CA . ALA A 1 242 ? -22.292 -11.040 25.525 1.00 93.81 242 ALA A CA 1
ATOM 1810 C C . ALA A 1 2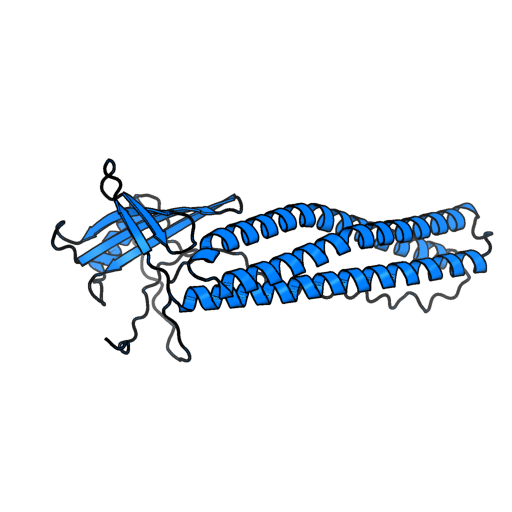42 ? -23.111 -10.265 24.489 1.00 93.81 242 ALA A C 1
ATOM 1812 O O . ALA A 1 242 ? -24.327 -10.114 24.630 1.00 93.81 242 ALA A O 1
ATOM 1813 N N . ALA A 1 243 ? -22.439 -9.781 23.448 1.00 95.06 243 ALA A N 1
ATOM 1814 C CA . ALA A 1 243 ? -23.033 -9.056 22.334 1.00 95.06 243 ALA A CA 1
ATOM 1815 C C . ALA A 1 243 ? -22.442 -9.516 20.997 1.00 95.06 243 ALA A C 1
ATOM 1817 O O . ALA A 1 243 ? -21.231 -9.712 20.883 1.00 95.06 243 ALA A O 1
ATOM 1818 N N . LEU A 1 244 ? -23.304 -9.639 19.990 1.00 96.00 244 LEU A N 1
ATOM 1819 C CA . LEU A 1 244 ? -22.937 -9.815 18.591 1.00 96.00 244 LEU A CA 1
ATOM 1820 C C . LEU A 1 244 ? -22.874 -8.441 17.929 1.00 96.00 244 LEU A C 1
ATOM 1822 O O . LEU A 1 244 ? -23.877 -7.726 17.870 1.00 96.00 244 LEU A O 1
ATOM 1826 N N . VAL A 1 245 ? -21.698 -8.087 17.429 1.00 96.06 245 VAL A N 1
ATOM 1827 C CA . VAL A 1 245 ? -21.408 -6.797 16.810 1.00 96.06 245 VAL A CA 1
ATOM 1828 C C . VAL A 1 245 ? -21.012 -7.018 15.361 1.00 96.06 245 VAL A C 1
ATOM 1830 O O . VAL A 1 245 ? -20.242 -7.924 15.065 1.00 96.06 245 VAL A O 1
ATOM 1833 N N . TYR A 1 246 ? -21.508 -6.175 14.469 1.00 95.75 246 TYR A N 1
ATOM 1834 C CA . TYR A 1 246 ? -21.164 -6.180 13.053 1.00 95.75 246 TYR A CA 1
ATOM 1835 C C . TYR A 1 246 ? -20.693 -4.795 12.621 1.00 95.75 246 TYR A C 1
ATOM 1837 O O . TYR A 1 246 ? -21.217 -3.793 13.099 1.00 95.75 246 TYR A O 1
ATOM 1845 N N . SER A 1 247 ? -19.720 -4.736 11.722 1.00 93.44 247 SER A N 1
ATOM 1846 C CA . SER A 1 247 ? -19.291 -3.528 11.021 1.00 93.44 247 SER A CA 1
ATOM 1847 C C . SER A 1 247 ? -19.269 -3.813 9.530 1.00 93.44 247 SER A C 1
ATOM 1849 O O . SER A 1 247 ? -18.933 -4.914 9.103 1.00 93.44 247 SER A O 1
ATOM 1851 N N . CYS A 1 248 ? -19.604 -2.791 8.757 1.00 90.81 248 CYS A N 1
ATOM 1852 C CA . CYS A 1 248 ? -19.538 -2.787 7.308 1.00 90.81 248 CYS A CA 1
ATOM 1853 C C . CYS A 1 248 ? -19.031 -1.413 6.891 1.00 90.81 248 CYS A C 1
ATOM 1855 O O . CYS A 1 248 ? -19.620 -0.386 7.254 1.00 90.81 248 CYS A O 1
ATOM 1857 N N . SER A 1 249 ? -17.916 -1.387 6.175 1.00 85.88 249 SER A N 1
ATOM 1858 C CA . SER A 1 249 ? -17.292 -0.145 5.734 1.00 85.88 249 SER A CA 1
ATOM 1859 C C . SER A 1 249 ? -16.735 -0.284 4.331 1.00 85.88 249 SER A C 1
ATOM 1861 O O . SER A 1 249 ? -16.206 -1.326 3.962 1.00 85.88 249 SER A O 1
ATOM 1863 N N . GLU A 1 250 ? -16.840 0.774 3.537 1.00 79.75 250 GLU A N 1
ATOM 1864 C CA . GLU A 1 250 ? -16.164 0.818 2.246 1.00 79.75 250 GLU A CA 1
ATOM 1865 C C . GLU A 1 250 ? -14.664 1.037 2.466 1.00 79.75 250 GLU A C 1
ATOM 1867 O O . GLU A 1 250 ? -14.247 2.005 3.112 1.00 79.75 250 GLU A O 1
ATOM 1872 N N . VAL A 1 251 ? -13.835 0.153 1.911 1.00 74.75 251 VAL A N 1
ATOM 1873 C CA . VAL A 1 251 ? -12.385 0.350 1.902 1.00 74.75 251 VAL A CA 1
ATOM 1874 C C . VAL A 1 251 ? -11.992 1.289 0.775 1.00 74.75 251 VAL A C 1
ATOM 1876 O O . VAL A 1 251 ? -12.542 1.252 -0.326 1.00 74.75 251 VAL A O 1
ATOM 1879 N N . LEU A 1 252 ? -10.966 2.103 1.031 1.00 61.47 252 LEU A N 1
ATOM 1880 C CA . LEU A 1 252 ? -10.463 3.122 0.100 1.00 61.47 252 LEU A CA 1
ATOM 1881 C C . LEU A 1 252 ? -10.091 2.580 -1.292 1.00 61.47 252 LEU A C 1
ATOM 1883 O O . LEU A 1 252 ? -9.988 3.358 -2.233 1.00 61.47 252 LEU A O 1
ATOM 1887 N N . THR A 1 253 ? -9.859 1.274 -1.425 1.00 70.38 253 THR A N 1
ATOM 1888 C CA . THR A 1 253 ? -9.511 0.593 -2.679 1.00 70.38 253 THR A CA 1
ATOM 1889 C C . THR A 1 253 ? -10.723 0.137 -3.502 1.00 70.38 253 THR A C 1
ATOM 1891 O O . THR A 1 253 ? -10.533 -0.530 -4.517 1.00 70.38 253 THR A O 1
ATOM 1894 N N . GLY A 1 254 ? -11.951 0.501 -3.111 1.00 65.12 254 GLY A N 1
ATOM 1895 C CA . GLY A 1 254 ? -13.169 0.181 -3.865 1.00 65.12 254 GLY A CA 1
ATOM 1896 C C . GLY A 1 254 ? -13.764 -1.191 -3.539 1.00 65.12 254 GLY A C 1
ATOM 1897 O O . GLY A 1 254 ? -14.247 -1.881 -4.432 1.00 65.12 254 GLY A O 1
ATOM 1898 N N . GLY A 1 255 ? -13.717 -1.590 -2.269 1.00 80.56 255 GLY A N 1
ATOM 1899 C CA . GLY A 1 255 ? -14.331 -2.818 -1.756 1.00 80.56 255 GLY A CA 1
ATOM 1900 C C . GLY A 1 255 ? -15.142 -2.556 -0.491 1.00 80.56 255 GLY A C 1
ATOM 1901 O O . GLY A 1 255 ? -15.224 -1.419 -0.029 1.00 80.56 255 GLY A O 1
ATOM 1902 N N . ILE A 1 256 ? -15.697 -3.616 0.087 1.00 82.75 256 ILE A N 1
ATOM 1903 C CA . ILE A 1 256 ? -16.396 -3.581 1.373 1.00 82.75 256 ILE A CA 1
ATOM 1904 C C . ILE A 1 256 ? -15.598 -4.451 2.346 1.00 82.75 256 ILE A C 1
ATOM 1906 O O . ILE A 1 256 ? -15.246 -5.578 2.004 1.00 82.75 256 ILE A O 1
ATOM 1910 N N . ASP A 1 257 ? -15.277 -3.907 3.515 1.00 83.06 257 ASP A N 1
ATOM 1911 C CA . ASP A 1 257 ? -14.753 -4.650 4.659 1.00 83.06 257 ASP A CA 1
ATOM 1912 C C . ASP A 1 257 ? -15.896 -4.877 5.644 1.00 83.06 257 ASP A C 1
ATOM 1914 O O . ASP A 1 257 ? -16.509 -3.926 6.149 1.00 83.06 257 ASP A O 1
ATOM 1918 N N . GLU A 1 258 ? -16.207 -6.150 5.852 1.00 89.12 258 GLU A N 1
ATOM 1919 C CA . GLU A 1 258 ? -17.250 -6.617 6.748 1.00 89.12 258 GLU A CA 1
ATOM 1920 C C . GLU A 1 258 ? -16.601 -7.389 7.881 1.00 89.12 258 GLU A C 1
ATOM 1922 O O . GLU A 1 258 ? -15.716 -8.219 7.673 1.00 89.12 258 GLU A O 1
ATOM 1927 N N . THR A 1 259 ? -17.033 -7.127 9.106 1.00 90.00 259 THR A N 1
ATOM 1928 C CA . THR A 1 259 ? -16.460 -7.811 10.258 1.00 90.00 259 THR A CA 1
ATOM 1929 C C . THR A 1 259 ? -17.523 -8.077 11.302 1.00 90.00 259 THR A C 1
ATOM 1931 O O . THR A 1 259 ? -18.366 -7.228 11.594 1.00 90.00 259 THR A O 1
ATOM 1934 N N . VAL A 1 260 ? -17.464 -9.273 11.882 1.00 93.44 260 VAL A N 1
ATOM 1935 C CA . VAL A 1 260 ? -18.318 -9.705 12.985 1.00 93.44 260 VAL A CA 1
ATOM 1936 C C . VAL A 1 260 ? -17.460 -9.964 14.211 1.00 93.44 260 VAL A C 1
ATOM 1938 O O . VAL A 1 260 ? -16.457 -10.671 14.145 1.00 93.44 260 VAL A O 1
ATOM 1941 N N . TRP A 1 261 ? -17.898 -9.448 15.355 1.00 94.00 261 TRP A N 1
ATOM 1942 C CA . TRP A 1 261 ? -17.304 -9.735 16.652 1.00 94.00 261 TRP A CA 1
ATOM 1943 C C . TRP A 1 261 ? -18.349 -10.286 17.609 1.00 94.00 261 TRP A C 1
ATOM 1945 O O . TRP A 1 261 ? -19.482 -9.809 17.669 1.00 94.00 261 TRP A O 1
ATOM 1955 N N . ILE A 1 262 ? -17.930 -11.247 18.426 1.00 94.56 262 ILE A N 1
ATOM 1956 C CA . ILE A 1 262 ? -18.654 -11.630 19.632 1.00 94.56 262 ILE A CA 1
ATOM 1957 C C . ILE A 1 262 ? -17.869 -11.090 20.822 1.00 94.56 262 ILE A C 1
ATOM 1959 O O . ILE A 1 262 ? -16.747 -11.520 21.090 1.00 94.56 262 ILE A O 1
ATOM 1963 N N . LEU A 1 263 ? -18.457 -10.128 21.527 1.00 93.06 263 LEU A N 1
ATOM 1964 C CA . LEU A 1 263 ? -17.856 -9.494 22.694 1.00 93.06 263 LEU A CA 1
ATOM 1965 C C . LEU A 1 263 ? -18.488 -10.076 23.954 1.00 93.06 263 LEU A C 1
ATOM 1967 O O . LEU A 1 263 ? -19.698 -9.963 24.131 1.00 93.06 263 LEU A O 1
ATOM 1971 N N . SER A 1 264 ? -17.681 -10.670 24.833 1.00 91.69 264 SER A N 1
ATOM 1972 C CA . SER A 1 264 ? -18.137 -11.218 26.115 1.00 91.69 264 SER A CA 1
ATOM 1973 C C . SER A 1 264 ? -17.562 -10.434 27.294 1.00 91.69 264 SER A C 1
ATOM 1975 O O . SER A 1 264 ? -16.386 -10.057 27.287 1.00 91.69 264 SER A O 1
ATOM 1977 N N . ARG A 1 265 ? -18.384 -10.217 28.326 1.00 88.69 265 ARG A N 1
ATOM 1978 C CA . ARG A 1 265 ? -17.963 -9.692 29.635 1.00 88.69 265 ARG A CA 1
ATOM 1979 C C . ARG A 1 265 ? -17.172 -10.728 30.432 1.00 88.69 265 ARG A C 1
ATOM 1981 O O . ARG A 1 265 ? -16.392 -10.355 31.305 1.00 88.69 265 ARG A O 1
ATOM 1988 N N . THR A 1 266 ? -17.350 -12.012 30.129 1.00 86.81 266 THR A N 1
ATOM 1989 C CA . THR A 1 266 ? -16.611 -13.119 30.739 1.00 86.81 266 THR A CA 1
ATOM 1990 C C . THR A 1 266 ? -15.520 -13.636 29.798 1.00 86.81 266 THR A C 1
ATOM 1992 O O . THR A 1 266 ? -15.655 -13.549 28.575 1.00 86.81 266 THR A O 1
ATOM 1995 N N . PRO A 1 267 ? -14.418 -14.191 30.335 1.00 83.75 267 PRO A N 1
ATOM 1996 C CA . PRO A 1 267 ? -13.373 -14.793 29.511 1.00 83.75 267 PRO A CA 1
ATOM 1997 C C . PRO A 1 267 ? -13.824 -15.985 28.682 1.00 83.75 267 PRO A C 1
ATOM 1999 O O . PRO A 1 267 ? -13.331 -16.178 27.574 1.00 83.75 267 PRO A O 1
ATOM 2002 N N . GLU A 1 268 ? -14.756 -16.754 29.227 1.00 85.56 268 GLU A N 1
ATOM 2003 C CA . GLU A 1 268 ? -15.343 -17.915 28.582 1.00 85.56 268 GLU A CA 1
ATOM 2004 C C . GLU A 1 268 ? -16.782 -17.584 28.205 1.00 85.56 268 GLU A C 1
ATOM 2006 O O . GLU A 1 268 ? -17.538 -17.039 29.014 1.00 85.56 268 GLU A O 1
ATOM 2011 N N . LEU A 1 269 ? -17.127 -17.885 26.958 1.00 90.12 269 LEU A N 1
ATOM 2012 C CA . LEU A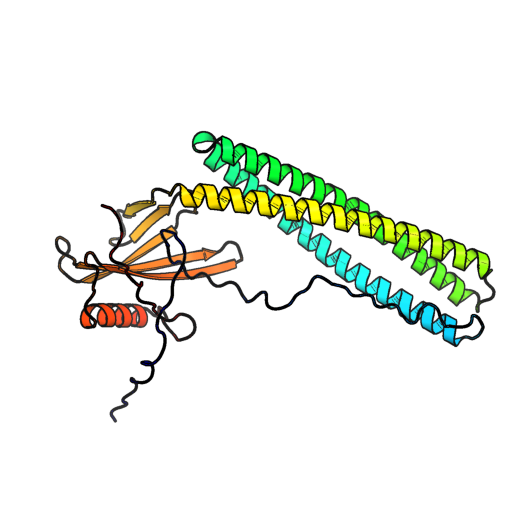 1 269 ? -18.484 -17.821 26.443 1.00 90.12 269 LEU A CA 1
ATOM 2013 C C . LEU A 1 269 ? -18.950 -19.253 26.208 1.00 90.12 269 LEU A C 1
ATOM 2015 O O . LEU A 1 269 ? -18.217 -20.037 25.599 1.00 90.12 269 LEU A O 1
ATOM 2019 N N . ASP A 1 270 ? -20.141 -19.588 26.689 1.00 92.19 270 ASP A N 1
ATOM 2020 C CA . ASP A 1 270 ? -20.724 -20.904 26.474 1.00 92.19 270 ASP A CA 1
ATOM 2021 C C . ASP A 1 270 ? -21.031 -21.139 24.986 1.00 92.19 270 ASP A C 1
ATOM 2023 O O . ASP A 1 270 ? -21.332 -20.215 24.219 1.00 92.19 270 ASP A O 1
ATOM 2027 N N . ASP A 1 271 ? -20.930 -22.401 24.566 1.00 92.38 271 ASP A N 1
ATOM 2028 C CA . ASP A 1 271 ? -21.088 -22.762 23.159 1.00 92.38 271 ASP A CA 1
ATOM 2029 C C . ASP A 1 271 ? -22.522 -22.529 22.657 1.00 92.38 271 ASP A C 1
ATOM 2031 O O . ASP A 1 271 ? -22.705 -22.239 21.477 1.00 92.38 271 ASP A O 1
ATOM 2035 N N . GLU A 1 272 ? -23.533 -22.585 23.532 1.00 94.06 272 GLU A N 1
ATOM 2036 C CA . GLU A 1 272 ? -24.929 -22.307 23.173 1.00 94.06 272 GLU A CA 1
ATOM 2037 C C . GLU A 1 272 ? -25.110 -20.842 22.749 1.00 94.06 272 GLU A C 1
ATOM 2039 O O . GLU A 1 272 ? -25.604 -20.567 21.652 1.00 94.06 272 GLU A O 1
ATOM 2044 N N . THR A 1 273 ? -24.642 -19.896 23.566 1.00 94.31 273 THR A N 1
ATOM 2045 C CA . THR A 1 273 ? -24.672 -18.461 23.260 1.00 94.31 273 THR A CA 1
ATOM 2046 C C . THR A 1 273 ? -23.873 -18.145 22.002 1.00 94.31 273 THR A C 1
ATOM 2048 O O . THR A 1 273 ? -24.347 -17.404 21.136 1.00 94.31 273 THR A O 1
ATOM 2051 N N . MET A 1 274 ? -22.679 -18.729 21.862 1.00 93.50 274 MET A N 1
ATOM 2052 C CA . MET A 1 274 ? -21.856 -18.544 20.668 1.00 93.50 274 MET A CA 1
ATOM 2053 C C . MET A 1 274 ? -22.571 -19.040 19.404 1.00 93.50 274 MET A C 1
ATOM 2055 O O . MET A 1 274 ? -22.659 -18.304 18.423 1.00 93.50 274 MET A O 1
ATOM 2059 N N . MET A 1 275 ? -23.110 -20.262 19.424 1.00 93.19 275 MET A N 1
ATOM 2060 C CA . MET A 1 275 ? -23.826 -20.833 18.280 1.00 93.19 275 MET A CA 1
ATOM 2061 C C . MET A 1 275 ? -25.100 -20.049 17.959 1.00 93.19 275 MET A C 1
ATOM 2063 O O . MET A 1 275 ? -25.417 -19.855 16.788 1.00 93.19 275 MET A O 1
ATOM 2067 N N . SER A 1 276 ? -25.804 -19.540 18.973 1.00 95.69 276 SER A N 1
ATOM 2068 C CA . SER A 1 276 ? -26.957 -18.652 18.790 1.00 95.69 276 SER A CA 1
ATOM 2069 C C . SER A 1 276 ? -26.578 -17.376 18.027 1.00 95.69 276 SER A C 1
ATOM 2071 O O . SER A 1 276 ? -27.260 -16.997 17.073 1.00 95.69 276 SER A O 1
ATOM 2073 N N . PHE A 1 277 ? -25.448 -16.749 18.369 1.00 96.00 277 PHE A N 1
ATOM 2074 C CA . PHE A 1 277 ? -24.935 -15.582 17.648 1.00 96.00 277 PHE A CA 1
ATOM 2075 C C . PHE A 1 277 ? -24.465 -15.901 16.227 1.00 96.00 277 PHE A C 1
ATOM 2077 O O . PHE A 1 277 ? -24.792 -15.146 15.312 1.00 96.00 277 PHE A O 1
ATOM 2084 N N . ILE A 1 278 ? -23.767 -17.019 16.017 1.00 93.31 278 ILE A N 1
ATOM 2085 C CA . ILE A 1 278 ? -23.354 -17.461 14.675 1.00 93.31 278 ILE A CA 1
ATOM 2086 C C . ILE A 1 278 ? -24.590 -17.688 13.795 1.00 93.31 278 ILE A C 1
ATOM 2088 O O . ILE A 1 278 ? -24.703 -17.096 12.726 1.00 93.31 278 ILE A O 1
ATOM 2092 N N . ASN A 1 279 ? -25.576 -18.443 14.288 1.00 94.25 279 ASN A N 1
ATOM 2093 C CA . ASN A 1 279 ? -26.833 -18.678 13.575 1.00 94.25 279 ASN A CA 1
ATOM 2094 C C . ASN A 1 279 ? -27.577 -17.368 13.286 1.00 94.25 279 ASN A C 1
ATOM 2096 O O . ASN A 1 279 ? -28.168 -17.206 12.216 1.00 94.25 279 ASN A O 1
ATOM 2100 N N . LYS A 1 280 ? -27.541 -16.409 14.222 1.00 96.25 280 LYS A N 1
ATOM 2101 C CA . LYS A 1 280 ? -28.137 -15.088 14.022 1.00 96.25 280 LYS A CA 1
ATOM 2102 C C . LYS A 1 280 ? -27.433 -14.312 12.908 1.00 96.25 280 LYS A C 1
ATOM 2104 O O . LYS A 1 280 ? -28.135 -13.757 12.065 1.00 96.25 280 LYS A O 1
ATOM 2109 N N . ALA A 1 281 ? -26.102 -14.294 12.877 1.00 94.62 281 ALA A N 1
ATOM 2110 C CA . ALA A 1 281 ? -25.328 -13.659 11.810 1.00 94.62 281 ALA A CA 1
ATOM 2111 C C . ALA A 1 281 ? -25.653 -14.285 10.442 1.00 94.62 281 ALA A C 1
ATOM 2113 O O . ALA A 1 281 ? -26.056 -13.569 9.525 1.00 94.62 281 ALA A O 1
ATOM 2114 N N . SER A 1 282 ? -25.639 -15.618 10.345 1.00 92.62 282 SER A N 1
ATOM 2115 C CA . SER A 1 282 ? -25.994 -16.331 9.111 1.00 92.62 282 SER A CA 1
ATOM 2116 C C . SER A 1 282 ? -27.436 -16.063 8.669 1.00 92.62 282 SER A C 1
ATOM 2118 O O . SER A 1 282 ? -27.696 -15.890 7.482 1.00 92.62 282 SER A O 1
ATOM 2120 N N . SER A 1 283 ? -28.386 -15.946 9.607 1.00 95.69 283 SER A N 1
ATOM 2121 C CA . SER A 1 283 ? -29.782 -15.599 9.279 1.00 95.69 283 SER A CA 1
ATOM 2122 C C . SER A 1 283 ? -29.945 -14.201 8.671 1.00 95.69 283 SER A C 1
ATOM 2124 O O . SER A 1 283 ? -30.961 -13.923 8.037 1.00 95.69 283 SER A O 1
ATOM 2126 N N . LEU A 1 284 ? -28.959 -13.321 8.871 1.00 95.44 284 LEU A N 1
ATOM 2127 C CA . LEU A 1 284 ? -28.900 -11.978 8.296 1.00 95.44 284 LEU A CA 1
ATOM 2128 C C . LEU A 1 284 ? -28.091 -11.936 6.990 1.00 95.44 284 LEU A C 1
ATOM 2130 O O . LEU A 1 284 ? -27.910 -10.857 6.434 1.00 95.44 284 LEU A O 1
ATOM 2134 N N . GLY A 1 285 ? -27.623 -13.088 6.498 1.00 92.69 285 GLY A N 1
ATOM 2135 C CA . GLY A 1 285 ? -26.783 -13.181 5.306 1.00 92.69 285 GLY A CA 1
ATOM 2136 C C . GLY A 1 285 ? -25.326 -12.788 5.543 1.00 92.69 285 GLY A C 1
ATOM 2137 O O . GLY A 1 285 ? -24.613 -12.559 4.574 1.00 92.69 285 GLY A O 1
ATOM 2138 N N . ILE A 1 286 ? -24.887 -12.699 6.803 1.00 91.00 286 ILE A N 1
ATOM 2139 C CA . ILE A 1 286 ? -23.479 -12.472 7.126 1.00 91.00 286 ILE A CA 1
ATOM 2140 C C . ILE A 1 286 ? -22.785 -13.831 7.103 1.00 91.00 286 ILE A C 1
ATOM 2142 O O . ILE A 1 286 ? -23.032 -14.670 7.978 1.00 91.00 286 ILE A O 1
ATOM 2146 N N . ASP A 1 287 ? -21.983 -14.060 6.068 1.00 81.56 287 ASP A N 1
ATOM 2147 C CA . ASP A 1 287 ? -21.326 -15.344 5.852 1.00 81.56 287 ASP A CA 1
ATOM 2148 C C . ASP A 1 287 ? -20.095 -15.489 6.756 1.00 81.56 287 ASP A C 1
ATOM 2150 O O . ASP A 1 287 ? -19.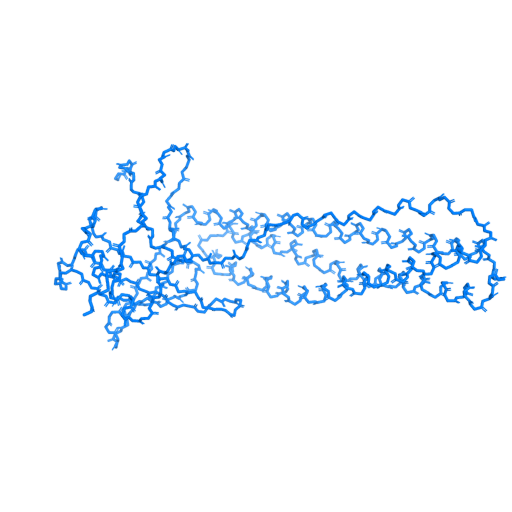288 -14.571 6.897 1.00 81.56 287 ASP A O 1
ATOM 2154 N N . LEU A 1 288 ? -19.983 -16.643 7.407 1.00 77.25 288 LEU A N 1
ATOM 2155 C CA . LEU A 1 288 ? -18.879 -17.014 8.300 1.00 77.25 288 LEU A CA 1
ATOM 2156 C C . LEU A 1 288 ? -18.303 -18.347 7.809 1.00 77.25 288 LEU A C 1
ATOM 2158 O O . LEU A 1 288 ? -18.216 -19.327 8.555 1.00 77.25 288 LEU A O 1
ATOM 2162 N N . ASP A 1 289 ? -18.041 -18.406 6.506 1.00 76.81 289 ASP A N 1
ATOM 2163 C CA . ASP A 1 289 ? -17.647 -19.611 5.793 1.00 76.81 289 ASP A CA 1
ATOM 2164 C C . ASP A 1 289 ? -16.165 -19.975 6.000 1.00 76.81 289 ASP A C 1
ATOM 2166 O O . ASP A 1 289 ? -15.459 -19.458 6.869 1.00 76.81 289 ASP A O 1
ATOM 2170 N N . CYS A 1 290 ? -15.687 -20.944 5.218 1.00 67.81 290 CYS A N 1
ATOM 2171 C CA . CYS A 1 290 ? -14.308 -21.413 5.287 1.00 67.81 290 CYS A CA 1
ATOM 2172 C C . CYS A 1 290 ? -13.279 -20.376 4.824 1.00 67.81 290 CYS A C 1
ATOM 2174 O O . CYS A 1 290 ? -12.102 -20.538 5.156 1.00 67.81 290 CYS A O 1
ATOM 2176 N N . ASP A 1 291 ? -13.697 -19.346 4.088 1.00 71.25 291 ASP A N 1
ATOM 2177 C CA . ASP A 1 291 ? -12.810 -18.270 3.666 1.00 71.25 291 ASP A CA 1
ATOM 2178 C C . ASP A 1 291 ? -12.649 -17.238 4.800 1.00 71.25 291 ASP A C 1
ATOM 2180 O O . ASP A 1 291 ? -11.586 -16.629 4.923 1.00 71.25 291 ASP A O 1
ATOM 2184 N N . ALA A 1 292 ? -13.628 -17.126 5.709 1.00 69.00 292 ALA A N 1
ATOM 2185 C CA . ALA A 1 292 ? -13.566 -16.289 6.911 1.00 69.00 292 ALA A CA 1
ATOM 2186 C C . ALA A 1 292 ? -14.026 -17.035 8.187 1.00 69.00 292 ALA A C 1
ATOM 2188 O O . ALA A 1 292 ? -15.059 -16.696 8.778 1.00 69.00 292 ALA A O 1
ATOM 2189 N N . PRO A 1 293 ? -13.265 -18.044 8.663 1.00 77.19 293 PRO A N 1
ATOM 2190 C CA . PRO A 1 293 ? -13.690 -18.849 9.798 1.00 77.19 293 PRO A CA 1
ATOM 2191 C C . PRO A 1 293 ? -13.763 -18.007 11.074 1.00 77.19 293 PRO A C 1
ATOM 2193 O O . PRO A 1 293 ? -12.856 -17.233 11.384 1.00 77.19 293 PRO A O 1
ATOM 2196 N N . PHE A 1 294 ? -14.808 -18.216 11.874 1.00 79.12 294 PHE A N 1
ATOM 2197 C CA . PHE A 1 294 ? -14.891 -17.608 13.199 1.00 79.12 294 PHE A CA 1
ATOM 2198 C C . PHE A 1 294 ? -13.796 -18.176 14.119 1.00 79.12 294 PHE A C 1
ATOM 2200 O O . PHE A 1 294 ? -13.792 -19.366 14.446 1.00 79.12 294 PHE A O 1
ATOM 2207 N N . VAL A 1 295 ? -12.871 -17.323 14.565 1.00 83.75 295 VAL A N 1
ATOM 2208 C CA . VAL A 1 295 ? -11.760 -17.712 15.446 1.00 83.75 295 VAL A CA 1
ATOM 2209 C C . VAL A 1 295 ? -12.016 -17.216 16.869 1.00 83.75 295 VAL A C 1
ATOM 2211 O O . VAL A 1 295 ? -12.114 -16.014 17.115 1.00 83.75 295 VAL A O 1
ATOM 2214 N N . LYS A 1 296 ? -12.075 -18.140 17.839 1.00 82.12 296 LYS A N 1
ATOM 2215 C CA . LYS A 1 296 ? -12.085 -17.784 19.267 1.00 82.12 296 LYS A CA 1
ATOM 2216 C C . LYS A 1 296 ? -10.735 -17.159 19.637 1.00 82.12 296 LYS A C 1
ATOM 2218 O O . LYS A 1 296 ? -9.687 -17.757 19.396 1.00 82.12 296 LYS A O 1
ATOM 2223 N N . ALA A 1 297 ? -10.757 -15.987 20.268 1.00 77.88 297 ALA A N 1
ATOM 2224 C CA . ALA A 1 297 ? -9.542 -15.370 20.789 1.00 77.88 297 ALA A CA 1
ATOM 2225 C C . ALA A 1 297 ? -8.908 -16.264 21.871 1.00 77.88 297 ALA A C 1
ATOM 2227 O O . ALA A 1 297 ? -9.560 -16.619 22.856 1.00 77.88 297 ALA A O 1
ATOM 2228 N N . VAL A 1 298 ? -7.630 -16.614 21.703 1.00 77.12 298 VAL A N 1
ATOM 2229 C CA . VAL A 1 298 ? -6.870 -17.355 22.718 1.00 77.12 298 VAL A CA 1
ATOM 2230 C C . VAL A 1 298 ? -6.548 -16.402 23.865 1.00 77.12 298 VAL A C 1
ATOM 2232 O O . VAL A 1 298 ? -5.836 -15.417 23.678 1.00 77.12 298 VAL A O 1
ATOM 2235 N N . ARG A 1 299 ? -7.069 -16.684 25.064 1.00 64.69 299 ARG A N 1
ATOM 2236 C CA . ARG A 1 299 ? -6.744 -15.913 26.269 1.00 64.69 299 ARG A CA 1
ATOM 2237 C C . ARG A 1 299 ? -5.564 -16.533 27.009 1.00 64.69 299 ARG A C 1
ATOM 2239 O O . ARG A 1 299 ? -5.559 -17.728 27.288 1.00 64.69 299 ARG A O 1
ATOM 2246 N N . THR A 1 300 ? -4.596 -15.703 27.386 1.00 62.28 300 THR A N 1
ATOM 2247 C CA . THR A 1 300 ? -3.499 -16.066 28.295 1.00 62.28 300 THR A CA 1
ATOM 2248 C C . THR A 1 300 ? -3.666 -15.309 29.612 1.00 62.28 300 THR A C 1
ATOM 2250 O O . THR A 1 300 ? -3.834 -14.094 29.601 1.00 62.28 300 THR A O 1
ATOM 2253 N N . SER A 1 301 ? -3.619 -16.005 30.748 1.00 55.28 301 SER A N 1
ATOM 2254 C CA . SER A 1 301 ? -3.993 -15.511 32.088 1.00 55.28 301 SER A CA 1
ATOM 2255 C C . SER A 1 301 ? -3.058 -14.471 32.733 1.00 55.28 301 SER A C 1
ATOM 2257 O O . SER A 1 301 ? -3.236 -14.157 33.904 1.00 55.28 301 SER A O 1
ATOM 2259 N N . ASN A 1 302 ? -2.055 -13.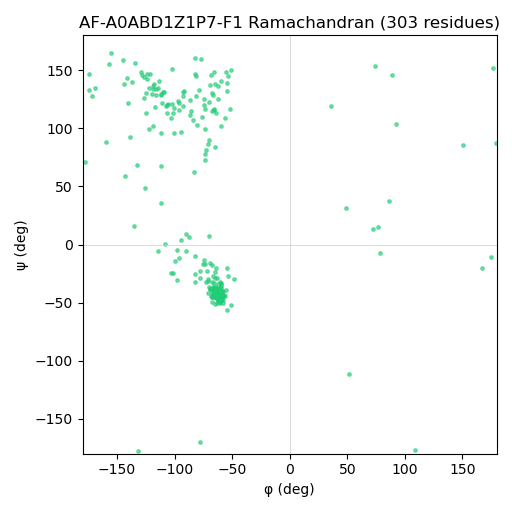945 32.024 1.00 55.03 302 ASN A N 1
ATOM 2260 C CA . ASN A 1 302 ? -0.929 -13.218 32.630 1.00 55.03 302 ASN A CA 1
ATOM 2261 C C . ASN A 1 302 ? -0.900 -11.710 32.312 1.00 55.03 302 ASN A C 1
ATOM 2263 O O . ASN A 1 302 ? 0.176 -11.136 32.155 1.00 55.03 302 ASN A O 1
ATOM 2267 N N . CYS A 1 303 ? -2.054 -11.048 32.217 1.00 47.34 303 CYS A N 1
ATOM 2268 C CA . CYS A 1 303 ? -2.084 -9.583 32.146 1.00 47.34 303 CYS A CA 1
ATOM 2269 C C . CYS A 1 303 ? -1.957 -8.990 33.565 1.00 47.34 303 CYS A C 1
ATOM 2271 O O . CYS A 1 303 ? -2.738 -9.387 34.433 1.00 47.34 303 CYS A O 1
ATOM 2273 N N . PRO A 1 304 ? -1.021 -8.058 33.834 1.00 42.53 304 PRO A N 1
ATOM 2274 C CA . PRO A 1 304 ? -1.045 -7.285 35.071 1.00 42.53 304 PRO A CA 1
ATOM 2275 C C . PRO A 1 304 ? -2.326 -6.446 35.115 1.00 42.53 304 PRO A C 1
ATOM 2277 O O . PRO A 1 304 ? -2.716 -5.874 34.095 1.00 42.53 304 PRO A O 1
ATOM 2280 N N . ALA A 1 305 ? -2.969 -6.424 36.282 1.00 41.97 305 ALA A N 1
ATOM 2281 C CA . ALA A 1 305 ? -4.069 -5.515 36.588 1.00 41.97 305 ALA A CA 1
ATOM 2282 C C . ALA A 1 305 ? -3.591 -4.059 36.673 1.00 41.97 305 ALA A C 1
ATOM 2284 O O . ALA A 1 305 ? -2.417 -3.851 37.065 1.00 41.97 305 ALA A O 1
#

Nearest PDB structures (foldseek):
  6ixe-assembly1_A  TM=5.452E-01  e=5.973E-02  Homo sapiens
  6ixf-assembly1_A  TM=5.313E-01  e=7.052E-02  Homo sapiens
  5nnv-assembly4_D  TM=5.630E-01  e=8.523E-01  Bacillus subtilis subsp. subtilis str. 168
  6djl-assembly1_C  TM=2.977E-01  e=1.711E-01  Homo sapiens
  6h2f-assembly1_H  TM=3.421E-01  e=4.018E+00  Aeromonas hydrophila subsp. hydrophila AL09-71

Foldseek 3Di:
DDDDDDDDDDDDDDDDDDDDDDDDDDDDDDDDPPDPPDDPPPPPVPPPPDDPDDPVVLVVLVVVLVVVLVVLVVVVVVLVVVLVVLVVVLVVLLVLLVLCCVPCVPLSVLSVVLSVLLVVLNVQLVVLSVLLVVLSVQLVVLSVVCVVCVNPPPPVVSVVSNVVSVVSNVVSVVSNVVSVVSNVVSVVSNVVSVVVVVRVFWDKDWDDDPVDPQWTFIDTHSDPTWIKGFQDFDDDPVDTFKTKMKTWDQDPVGHIRIDIDIDGPDLDDDPVVVVVSVVSCVVVVNDCDPVNPDDDDDDDPDDDD

Organism: NCBI:txid41844

Radius of gyration: 29.77 Å; Cα contacts (8 Å, |Δi|>4): 243; chains: 1; bounding box: 68×55×83 Å

InterPro domains:
  IPR000566 Lipocalin/cytosolic fatty-acid binding domain [PF08212] (177-288)
  IPR012674 Calycin [G3DSA:2.40.128.20] (147-305)
  IPR012674 Calycin [SSF50814] (203-289)

Solvent-accessible surface area (backbone atoms only — not comparable to full-atom values): 18530 Å² total; per-residue (Å²): 137,86,81,91,81,89,89,88,86,87,81,88,87,82,92,84,89,87,88,90,76,94,74,83,85,77,87,74,94,72,81,84,90,80,68,92,80,82,75,85,75,79,78,70,76,74,78,83,74,73,75,88,84,50,75,67,57,55,54,52,51,52,54,51,53,51,52,55,52,53,54,50,52,52,51,53,54,51,47,60,60,41,51,60,54,48,51,52,50,49,52,52,51,53,54,50,29,68,72,34,38,90,84,37,50,69,54,24,50,53,42,51,52,24,48,50,44,34,52,54,28,54,67,53,38,57,64,38,50,53,51,32,53,50,31,54,49,52,44,52,52,52,53,50,52,41,64,73,42,80,66,68,48,63,62,66,63,52,49,52,53,43,51,52,34,51,53,54,33,51,54,32,52,54,52,41,52,52,28,51,51,49,31,53,54,24,50,51,53,46,50,53,46,50,53,54,53,59,73,71,56,61,72,67,49,74,44,71,42,95,87,42,86,51,33,28,46,33,36,44,63,88,50,74,76,41,50,35,33,54,80,46,64,45,68,52,99,92,64,52,47,33,36,33,36,36,35,63,44,75,41,97,88,78,48,75,50,67,49,78,46,80,50,58,82,49,98,73,77,59,67,68,63,52,50,52,46,52,53,51,39,47,75,72,70,47,82,63,47,90,92,52,61,85,75,81,82,87,84,73,95,79,71,85,130

pLDDT: mean 74.89, std 22.81, range [20.73, 96.56]

Mean predicted aligned error: 14.08 Å

Sequence (305 aa):
MEGTVGTKCISQIGQRADEYSIHWMSMSFTRPLGKKEGEIKVENRDFLSARVGTIASVAGISGSSFSVCQSARVVCSQVNNGDSLLREGISKVWKLKGKIEDSYSSEASSISTAASKIESAANEISPKLDNLAKYVSQIQVANSVVSQTDGKADKSAVVEFVNSNISLATEQVKSVDSSYKVMSEAQLDLIKVAESLFKRGFDGVAVQNPKEGGKLKVSIGLSPDSNYWILAVNGESSSYNAALVYSCSEVLTGGIDETVWILSRTPELDDETMMSFINKASSLGIDLDCDAPFVKAVRTSNCPA

Secondary structure (DSSP, 8-state):
----------------------------------S---------GGGG---S-SHHHHHHHHHHHHHHHHHHHHHHHHHHHHHHHHHHHHHHHHHHHHHHTTT-HHHHHHHHHHHHHHHHHHHHHHHHHHHHHHHHHHHHHHHHHHHHTTT-S-HHHHHHHHHHHHHHHHHHHHHHHHHHHHHHHHHHHHHHHHHHHHHT---EEEEE-SSSTTEEEEEETTSPPEEEEEEEEES-TTT--EEEEEEEEEETTTEEEEEEEEEESSS---HHHHHHHHHHHHHTT----SSS---PPPP-S----